Protein AF-A0AA46E0J0-F1 (afdb_monomer_lite)

Sequence (185 aa):
MNYKKIEDNLWEIFLLSIIFRFLIILPINFIMIILPNLIKLPEITMTEKEIWITLLFISPIFEELLFRKFLFGLIAKYNFWWAIFISTFIYSLFGVDFISLSLLNVFFIFIYYTTKNIWYAIYSHFVFNAFARIIIFYKIDIFIEKYLEIKSIKIILIILILSLIYPFYKIAIKFYLRNRKDNYE

InterPro domains:
  IPR003675 CAAX prenyl protease 2/Lysostaphin resistance protein A-like domain [PF02517] (52-131)

pLDDT: mean 73.02, std 15.47, range [36.28, 96.0]

Secondary structure (DSSP, 8-state):
--THHHHHHHHHHHHHHHHHHHHHHHHHHHHHHHGGGTS--------HHHHHHIIIIIHHHHHHIIIIIIIIHHHHTT-HHHHHHHHHHHHHTTSS-HHHHHHHHHHHHHHHHHH--HHHHHHHHHHHHHHHHHHHHTTHHHHHHHHH--TTHHHHHHHHHHHHHHHHHHHHHHHHHHHHHTT--

Foldseek 3Di:
DDVVVVVVCVVVVVLVVVVVVVVVVVVVVVCVVVVCVVDVDPDPDDDPVRVLCCQQAVCLLNLLCCLAVPQLVVCVVPPNVVSLVVSLQVQLVPDDHSVLSSVLSSLLNVLCVLLVDSVLSSVLSSQVSVQVVVCVVVVVVVVCCVPVVPPCVVVVSSVVSSVVSVVVSVVSNVVSVVVVVVVVD

Structure (mmCIF, N/CA/C/O backbone):
data_AF-A0AA46E0J0-F1
#
_entry.id   AF-A0AA46E0J0-F1
#
loop_
_atom_site.group_PDB
_atom_site.id
_atom_site.type_symbol
_atom_site.label_atom_id
_atom_site.label_alt_id
_atom_site.label_comp_id
_atom_site.label_asym_id
_atom_site.label_entity_id
_atom_site.label_seq_id
_atom_site.pdbx_PDB_ins_code
_atom_site.Cartn_x
_atom_site.Cartn_y
_atom_site.Cartn_z
_atom_site.occupancy
_atom_site.B_iso_or_equiv
_atom_site.auth_seq_id
_atom_site.auth_comp_id
_atom_site.auth_asym_id
_atom_site.auth_atom_id
_atom_site.pdbx_PDB_model_num
ATOM 1 N N . MET A 1 1 ? -38.309 -12.127 9.337 1.00 44.88 1 MET A N 1
ATOM 2 C CA . MET A 1 1 ? -36.851 -12.285 9.132 1.00 44.88 1 MET A CA 1
ATOM 3 C C . MET A 1 1 ? -36.367 -11.011 8.450 1.00 44.88 1 MET A C 1
ATOM 5 O O . MET A 1 1 ? -36.929 -10.638 7.433 1.00 44.88 1 MET A O 1
ATOM 9 N N . ASN A 1 2 ? -35.505 -10.237 9.111 1.00 36.28 2 ASN A N 1
ATOM 10 C CA . ASN A 1 2 ? -35.300 -8.814 8.816 1.00 36.28 2 ASN A CA 1
ATOM 11 C C . ASN A 1 2 ? -34.259 -8.641 7.692 1.00 36.28 2 ASN A C 1
ATOM 13 O O . ASN A 1 2 ? -33.070 -8.837 7.936 1.00 36.28 2 ASN A O 1
ATOM 17 N N . TYR A 1 3 ? -34.700 -8.300 6.476 1.00 38.62 3 TYR A N 1
ATOM 18 C CA . TYR A 1 3 ? -33.852 -8.178 5.275 1.00 38.62 3 TYR A CA 1
ATOM 19 C C . TYR A 1 3 ? -32.665 -7.215 5.454 1.00 38.62 3 TYR A C 1
ATOM 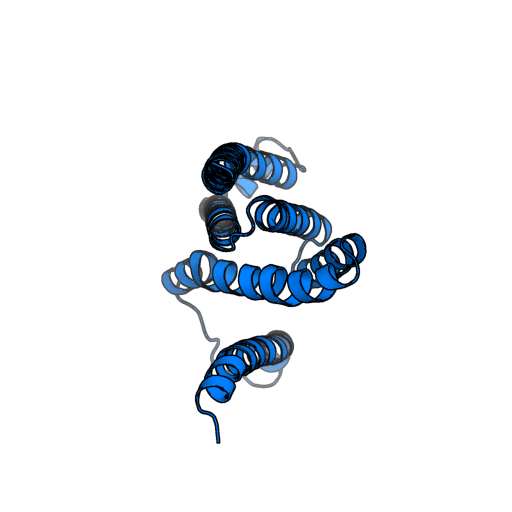21 O O . TYR A 1 3 ? -31.596 -7.443 4.897 1.00 38.62 3 TYR A O 1
ATOM 29 N N . LYS A 1 4 ? -32.801 -6.222 6.339 1.00 37.25 4 LYS A N 1
ATOM 30 C CA . LYS A 1 4 ? -31.748 -5.254 6.679 1.00 37.25 4 LYS A CA 1
ATOM 31 C C . LYS A 1 4 ? -30.486 -5.890 7.286 1.00 37.25 4 LYS A C 1
ATOM 33 O O . LYS A 1 4 ? -29.396 -5.381 7.096 1.00 37.25 4 LYS A O 1
ATOM 38 N N . LYS A 1 5 ? -30.619 -7.032 7.973 1.00 39.81 5 LYS A N 1
ATOM 39 C CA . LYS A 1 5 ? -29.491 -7.744 8.605 1.00 39.81 5 LYS A CA 1
ATOM 40 C C . LYS A 1 5 ? -28.712 -8.632 7.619 1.00 39.81 5 LYS A C 1
ATOM 42 O O . LYS A 1 5 ? -27.634 -9.109 7.948 1.00 39.81 5 LYS A O 1
ATOM 47 N N . ILE A 1 6 ? -29.275 -8.891 6.435 1.00 41.19 6 ILE A N 1
ATOM 48 C CA . ILE A 1 6 ? -28.642 -9.700 5.381 1.00 41.19 6 ILE A CA 1
ATOM 49 C C . ILE A 1 6 ? -27.706 -8.824 4.534 1.00 41.19 6 ILE A C 1
ATOM 51 O O . ILE A 1 6 ? -26.620 -9.278 4.184 1.00 41.19 6 ILE A O 1
ATOM 55 N N . GLU A 1 7 ? -28.069 -7.562 4.274 1.00 48.38 7 GLU A N 1
ATOM 56 C CA . GLU A 1 7 ? -27.207 -6.594 3.572 1.00 48.38 7 GLU A CA 1
ATOM 57 C C . GLU A 1 7 ? -25.923 -6.259 4.341 1.00 48.38 7 GLU A C 1
ATOM 59 O O . GLU A 1 7 ? -24.855 -6.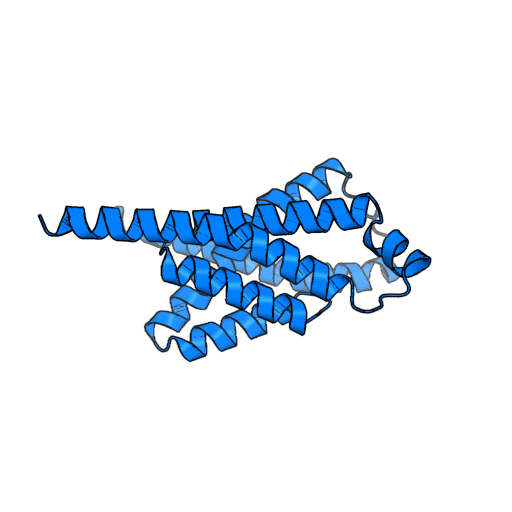185 3.731 1.00 48.38 7 GLU A O 1
ATOM 64 N N . ASP A 1 8 ? -25.994 -6.158 5.671 1.00 50.75 8 ASP A N 1
ATOM 65 C CA . ASP A 1 8 ? -24.813 -5.910 6.509 1.00 50.75 8 ASP A CA 1
ATOM 66 C C . ASP A 1 8 ? -23.796 -7.067 6.431 1.00 50.75 8 ASP A C 1
ATOM 68 O O . ASP A 1 8 ? -22.587 -6.841 6.406 1.00 50.75 8 ASP A O 1
ATOM 72 N N . ASN A 1 9 ? -24.274 -8.308 6.278 1.00 49.72 9 ASN A N 1
ATOM 73 C CA . ASN A 1 9 ? -23.417 -9.491 6.155 1.00 49.72 9 ASN A CA 1
ATOM 74 C C . ASN A 1 9 ? -22.883 -9.706 4.729 1.00 49.72 9 ASN A C 1
ATOM 76 O O . ASN A 1 9 ? -21.879 -10.393 4.550 1.00 49.72 9 ASN A O 1
ATOM 80 N N . LEU A 1 10 ? -23.523 -9.144 3.698 1.00 49.59 10 LEU A N 1
ATOM 81 C CA . LEU A 1 10 ? -23.102 -9.331 2.303 1.00 49.59 10 LEU A CA 1
ATOM 82 C C . LEU A 1 10 ? -21.741 -8.685 2.023 1.00 49.59 10 LEU A C 1
ATOM 84 O O . LEU A 1 10 ? -20.930 -9.260 1.299 1.00 49.59 10 LEU A O 1
ATOM 88 N N . TRP A 1 11 ? -21.451 -7.541 2.645 1.00 49.59 11 TRP A N 1
ATOM 89 C CA . TRP A 1 11 ? -20.136 -6.901 2.554 1.00 49.59 11 TRP A CA 1
ATOM 90 C C . TRP A 1 11 ? -19.046 -7.688 3.279 1.00 49.59 11 TRP A C 1
ATOM 92 O O . TRP A 1 11 ? -17.922 -7.767 2.785 1.00 49.59 11 TRP A O 1
ATOM 102 N N . GLU A 1 12 ? -19.372 -8.312 4.411 1.00 51.62 12 GLU A N 1
ATOM 103 C CA . GLU A 1 12 ? -18.444 -9.183 5.137 1.00 51.62 12 GLU A CA 1
ATOM 104 C C . GLU A 1 12 ? -18.163 -10.469 4.359 1.00 51.62 12 GLU A C 1
ATOM 106 O O . GLU A 1 12 ? -17.008 -10.860 4.227 1.00 51.62 12 GLU A O 1
ATOM 111 N N . ILE A 1 13 ? -19.190 -11.078 3.760 1.00 53.38 13 ILE A N 1
ATOM 112 C CA . ILE A 1 13 ? -19.062 -12.253 2.888 1.00 53.38 13 ILE A CA 1
ATOM 113 C C . ILE A 1 13 ? -18.265 -11.907 1.624 1.00 53.38 13 ILE A C 1
ATOM 115 O O . ILE A 1 13 ? -17.404 -12.681 1.211 1.00 53.38 13 ILE A O 1
ATOM 119 N N . PHE A 1 14 ? -18.488 -10.731 1.033 1.00 57.41 14 PHE A N 1
ATOM 120 C CA . PHE A 1 14 ? -17.711 -10.244 -0.104 1.00 57.41 14 PHE A CA 1
ATOM 121 C C . PHE A 1 14 ? -16.238 -10.043 0.274 1.00 57.41 14 PHE A C 1
ATOM 123 O O . PHE A 1 14 ? -15.360 -10.588 -0.390 1.00 57.41 14 PHE A O 1
ATOM 130 N N . LEU A 1 15 ? -15.945 -9.357 1.382 1.00 47.69 15 LEU A N 1
ATOM 131 C CA . LEU A 1 15 ? -14.574 -9.173 1.871 1.00 47.69 15 LEU A CA 1
ATOM 132 C C . LEU A 1 15 ? -13.901 -10.507 2.217 1.00 47.69 15 LEU A C 1
ATOM 134 O O . LEU A 1 15 ? -12.765 -10.735 1.805 1.00 47.69 15 LEU A O 1
ATOM 138 N N . LEU A 1 16 ? -14.613 -11.415 2.889 1.00 50.44 16 LEU A N 1
ATOM 139 C CA . LEU A 1 16 ? -14.147 -12.771 3.179 1.00 50.44 16 LEU A CA 1
ATOM 140 C C . LEU A 1 16 ? -13.861 -13.547 1.896 1.00 50.44 16 LEU A C 1
ATOM 142 O O . LEU A 1 16 ? -12.835 -14.209 1.825 1.00 50.44 16 LEU A O 1
ATOM 146 N N . SER A 1 17 ? -14.693 -13.424 0.860 1.00 48.78 17 SER A N 1
ATOM 147 C CA . SER A 1 17 ? -14.468 -14.098 -0.423 1.00 48.78 17 SER A CA 1
ATOM 148 C C . SER A 1 17 ? -13.216 -13.592 -1.145 1.00 48.78 17 SER A C 1
ATOM 150 O O . SER A 1 17 ? -12.515 -14.379 -1.779 1.00 48.78 17 SER A O 1
ATOM 152 N N . ILE A 1 18 ? -12.868 -12.307 -1.003 1.00 54.47 18 ILE A N 1
ATOM 153 C CA . ILE A 1 18 ? -11.662 -11.742 -1.620 1.00 54.47 18 ILE A CA 1
ATOM 154 C C . ILE A 1 18 ? -10.412 -12.060 -0.784 1.00 54.47 18 ILE A C 1
ATOM 156 O O . ILE A 1 18 ? -9.369 -12.386 -1.347 1.00 54.47 18 ILE A O 1
ATOM 160 N N . ILE A 1 19 ? -10.515 -12.056 0.549 1.00 52.97 19 ILE A N 1
ATOM 161 C CA . ILE A 1 19 ? -9.455 -12.547 1.445 1.00 52.97 19 ILE A CA 1
ATOM 162 C C . ILE A 1 19 ? -9.180 -14.029 1.171 1.00 52.97 19 ILE A C 1
ATOM 164 O O . ILE A 1 19 ? -8.025 -14.428 1.048 1.00 52.97 19 ILE A O 1
ATOM 168 N N . PHE A 1 20 ? -10.232 -14.830 1.000 1.00 48.47 20 PHE A N 1
ATOM 169 C CA . PHE A 1 20 ? -10.145 -16.232 0.602 1.00 48.47 20 PHE A CA 1
ATOM 170 C C . PHE A 1 20 ? -9.490 -16.370 -0.777 1.00 48.47 20 PHE A C 1
ATOM 172 O O . PHE A 1 20 ? -8.627 -17.220 -0.965 1.00 48.47 20 PHE A O 1
ATOM 179 N N . ARG A 1 21 ? -9.796 -15.464 -1.717 1.00 46.84 21 ARG A N 1
ATOM 180 C CA . ARG A 1 21 ? -9.122 -15.389 -3.020 1.00 46.84 21 ARG A CA 1
ATOM 181 C C . ARG A 1 21 ? -7.626 -15.092 -2.882 1.00 46.84 21 ARG A C 1
ATOM 183 O O . ARG A 1 21 ? -6.850 -15.699 -3.600 1.00 46.84 21 ARG A O 1
ATOM 190 N N . PHE A 1 22 ? -7.201 -14.243 -1.946 1.00 54.41 22 PHE A N 1
ATOM 191 C CA . PHE A 1 22 ? -5.780 -13.966 -1.679 1.00 54.41 22 PHE A CA 1
ATOM 192 C C . PHE A 1 22 ? -5.058 -15.103 -0.947 1.00 54.41 22 PHE A C 1
ATOM 194 O O . PHE A 1 22 ? -3.937 -15.452 -1.313 1.00 54.41 22 PHE A O 1
ATOM 201 N N . LEU A 1 23 ? -5.722 -15.737 0.02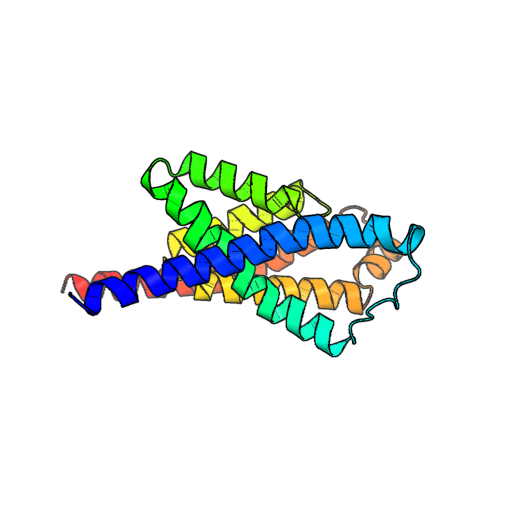3 1.00 51.91 23 LEU A N 1
ATOM 202 C CA . LEU A 1 23 ? -5.252 -16.960 0.682 1.00 51.91 23 LEU A CA 1
ATOM 203 C C . LEU A 1 23 ? -5.153 -18.146 -0.278 1.00 51.91 23 LEU A C 1
ATOM 205 O O . LEU A 1 23 ? -4.427 -19.083 0.019 1.00 51.91 23 LEU A O 1
ATOM 209 N N . ILE A 1 24 ? -5.861 -18.100 -1.409 1.00 48.94 24 ILE A N 1
ATOM 210 C CA . ILE A 1 24 ? -5.758 -19.059 -2.510 1.00 48.94 24 ILE A CA 1
ATOM 211 C C . ILE A 1 24 ? -4.705 -18.614 -3.538 1.00 48.94 24 ILE A C 1
ATOM 213 O O . ILE A 1 24 ? -3.933 -19.443 -4.001 1.00 48.94 24 ILE A O 1
ATOM 217 N N . ILE A 1 25 ? -4.601 -17.321 -3.861 1.00 52.66 25 ILE A N 1
ATOM 218 C CA . ILE A 1 25 ? -3.605 -16.780 -4.805 1.00 52.66 25 ILE A CA 1
ATOM 219 C C . ILE A 1 25 ? -2.176 -16.931 -4.274 1.00 52.66 25 ILE A C 1
ATOM 221 O O . ILE A 1 25 ? -1.274 -17.183 -5.056 1.00 52.66 25 ILE A O 1
ATOM 225 N N . LEU A 1 26 ? -1.945 -16.828 -2.965 1.00 53.59 26 LEU A N 1
ATOM 226 C CA . LEU A 1 26 ? -0.623 -17.040 -2.364 1.00 53.59 26 LEU A CA 1
ATOM 227 C C . LEU A 1 26 ? -0.079 -18.462 -2.565 1.00 53.59 26 LEU A C 1
ATOM 229 O O . LEU A 1 26 ? 1.009 -18.598 -3.130 1.00 53.59 26 LEU A O 1
ATOM 233 N N . PRO A 1 27 ? -0.809 -19.527 -2.182 1.00 55.47 27 PRO A N 1
ATOM 234 C CA . PRO A 1 27 ? -0.419 -20.880 -2.513 1.00 55.47 27 PRO A CA 1
ATOM 235 C C . PRO A 1 27 ? -0.490 -21.118 -4.016 1.00 55.47 27 PRO A C 1
ATOM 237 O O . PRO A 1 27 ? 0.361 -21.839 -4.494 1.00 55.47 27 PRO A O 1
ATOM 240 N N . ILE A 1 28 ? -1.387 -20.494 -4.790 1.00 52.03 28 ILE A N 1
ATOM 241 C CA . ILE A 1 28 ? -1.376 -20.620 -6.259 1.00 52.03 28 ILE A CA 1
ATOM 242 C C . ILE A 1 28 ? -0.125 -20.004 -6.877 1.00 52.03 28 ILE A C 1
ATOM 244 O O . ILE A 1 28 ? 0.423 -20.627 -7.763 1.00 52.03 28 ILE A O 1
ATOM 248 N N . ASN A 1 29 ? 0.372 -18.854 -6.428 1.00 50.00 29 ASN A N 1
ATOM 249 C CA . ASN A 1 29 ? 1.607 -18.258 -6.941 1.00 50.00 29 ASN A CA 1
ATOM 250 C C . ASN A 1 29 ? 2.824 -19.084 -6.506 1.00 50.00 29 ASN A C 1
ATOM 252 O O . ASN A 1 29 ? 3.726 -19.314 -7.302 1.00 50.00 29 ASN A O 1
ATOM 256 N N . PHE A 1 30 ? 2.821 -19.606 -5.275 1.00 56.28 30 PHE A N 1
ATOM 257 C CA . PHE A 1 30 ? 3.845 -20.537 -4.794 1.00 56.28 30 PHE A CA 1
ATOM 258 C C . PHE A 1 30 ? 3.821 -21.869 -5.571 1.00 56.28 30 PHE A C 1
ATOM 260 O O . PHE A 1 30 ? 4.857 -22.375 -5.993 1.00 56.28 30 PHE A O 1
ATOM 267 N N . ILE A 1 31 ? 2.626 -22.397 -5.848 1.00 53.28 31 ILE A N 1
ATOM 268 C CA . ILE A 1 31 ? 2.377 -23.562 -6.701 1.00 53.28 31 ILE A CA 1
ATOM 269 C C . ILE A 1 31 ? 2.753 -23.230 -8.144 1.00 53.28 31 ILE A C 1
ATOM 271 O O . ILE A 1 31 ? 3.410 -24.036 -8.763 1.00 53.28 31 ILE A O 1
ATOM 275 N N . MET A 1 32 ? 2.445 -22.061 -8.694 1.00 52.56 32 MET A N 1
ATOM 276 C CA . MET A 1 32 ? 2.812 -21.650 -10.056 1.00 52.56 32 MET A CA 1
ATOM 277 C C . MET A 1 32 ? 4.316 -21.427 -10.220 1.00 52.56 32 MET A C 1
ATOM 279 O O . MET A 1 32 ? 4.787 -21.420 -11.345 1.00 52.56 32 MET A O 1
ATOM 283 N N . ILE A 1 33 ? 5.085 -21.288 -9.139 1.00 59.00 33 ILE A N 1
ATOM 284 C CA . ILE A 1 33 ? 6.554 -21.314 -9.179 1.00 59.00 33 ILE A CA 1
ATOM 285 C C . ILE A 1 33 ? 7.081 -22.764 -9.183 1.00 59.00 33 ILE A C 1
ATOM 287 O O . ILE A 1 33 ? 8.090 -23.055 -9.821 1.00 59.00 33 ILE A O 1
ATOM 291 N N . ILE A 1 34 ? 6.399 -23.694 -8.502 1.00 57.28 34 ILE A N 1
ATOM 292 C CA . ILE A 1 34 ? 6.829 -25.098 -8.334 1.00 57.28 34 ILE A CA 1
ATOM 293 C C . ILE A 1 34 ? 6.285 -26.031 -9.440 1.00 57.28 34 ILE A C 1
ATOM 295 O O . ILE A 1 34 ? 6.975 -26.936 -9.902 1.00 57.28 34 ILE A O 1
ATOM 299 N N . LEU A 1 35 ? 5.045 -25.818 -9.872 1.00 56.72 35 LEU A N 1
ATOM 300 C CA . LEU A 1 35 ? 4.225 -26.686 -10.720 1.00 56.72 35 LEU A CA 1
ATOM 301 C C . LEU A 1 35 ? 4.585 -26.650 -12.214 1.00 56.72 35 LEU A C 1
ATOM 303 O O . LEU A 1 35 ? 4.487 -27.714 -12.820 1.00 56.72 35 LEU A O 1
ATOM 307 N N . PRO A 1 36 ? 5.055 -25.543 -12.830 1.00 55.88 36 PRO A N 1
ATOM 308 C CA . PRO A 1 36 ? 5.514 -25.569 -14.225 1.00 55.88 36 PRO A CA 1
ATOM 309 C C . PRO A 1 36 ? 6.687 -26.530 -14.448 1.00 55.88 36 PRO A C 1
ATOM 311 O O . PRO A 1 36 ? 6.848 -27.071 -15.539 1.00 55.88 36 PRO A O 1
ATOM 314 N N . ASN A 1 37 ? 7.472 -26.796 -13.395 1.00 55.38 37 ASN A N 1
ATOM 315 C CA . ASN A 1 37 ? 8.551 -27.784 -13.417 1.00 55.38 37 ASN A CA 1
ATOM 316 C C . ASN A 1 37 ? 8.044 -29.239 -13.296 1.00 55.38 37 ASN A C 1
ATOM 318 O O . ASN A 1 37 ? 8.813 -30.167 -13.531 1.00 55.38 37 ASN A O 1
ATOM 322 N N . LEU A 1 38 ? 6.767 -29.451 -12.946 1.00 56.03 38 LEU A N 1
ATOM 323 C CA . LEU A 1 38 ? 6.129 -30.766 -12.760 1.00 56.03 38 LEU A CA 1
ATOM 324 C C . LEU A 1 38 ? 5.096 -31.092 -13.853 1.00 56.03 38 LEU A C 1
ATOM 326 O O . LEU A 1 38 ? 4.934 -32.251 -14.227 1.00 56.03 38 LEU A O 1
ATOM 330 N N . ILE A 1 39 ? 4.399 -30.082 -14.375 1.00 62.16 39 ILE A N 1
ATOM 331 C CA . ILE A 1 39 ? 3.388 -30.184 -15.430 1.00 62.16 39 ILE A CA 1
ATOM 332 C C . ILE A 1 39 ? 3.652 -29.022 -16.387 1.00 62.16 39 ILE A C 1
ATOM 334 O O . ILE A 1 39 ? 3.587 -27.866 -15.974 1.00 62.16 39 ILE A O 1
ATOM 338 N N . LYS A 1 40 ? 3.932 -29.304 -17.666 1.00 60.88 40 LYS A N 1
ATOM 339 C CA . LYS A 1 40 ? 4.044 -28.275 -18.716 1.00 60.88 40 LYS A CA 1
ATOM 340 C C . LYS A 1 40 ? 2.669 -27.649 -18.977 1.00 60.88 40 LYS A C 1
ATOM 342 O O . LYS A 1 40 ? 1.995 -27.993 -19.943 1.00 60.88 40 LYS A O 1
ATOM 347 N N . LEU A 1 41 ? 2.223 -26.781 -18.078 1.00 57.47 41 LEU A N 1
ATOM 348 C CA . LEU A 1 41 ? 1.067 -25.925 -18.294 1.00 57.47 41 LEU A CA 1
ATOM 349 C C . LEU A 1 41 ? 1.463 -24.805 -19.267 1.00 57.47 41 LEU A C 1
ATOM 351 O O . LEU A 1 41 ? 2.616 -24.367 -19.241 1.00 57.47 41 LEU A O 1
ATOM 355 N N . PRO A 1 42 ? 0.546 -24.337 -20.132 1.00 58.09 42 PRO A N 1
ATOM 356 C CA . PRO A 1 42 ? 0.798 -23.141 -20.918 1.00 58.09 42 PRO A CA 1
ATOM 357 C C . PRO A 1 42 ? 1.055 -21.974 -19.964 1.00 58.09 42 PRO A C 1
ATOM 359 O O . PRO A 1 42 ? 0.262 -21.708 -19.059 1.00 58.09 42 PRO A O 1
ATOM 362 N N . GLU A 1 43 ? 2.187 -21.305 -20.153 1.00 60.66 43 GLU A N 1
ATOM 363 C CA . GLU A 1 43 ? 2.545 -20.119 -19.389 1.00 60.66 43 GLU A CA 1
ATOM 364 C C . GLU A 1 43 ? 1.500 -19.037 -19.691 1.00 60.66 43 GLU A C 1
ATOM 366 O O . GLU A 1 43 ? 1.361 -18.588 -20.831 1.00 60.66 43 GLU A O 1
ATOM 371 N N . ILE A 1 44 ? 0.692 -18.670 -18.693 1.00 60.97 44 ILE A N 1
ATOM 372 C CA . ILE A 1 44 ? -0.284 -17.589 -18.837 1.00 60.97 44 ILE A CA 1
ATOM 373 C C . ILE A 1 44 ? 0.516 -16.289 -18.870 1.00 60.97 44 ILE A C 1
ATOM 375 O O . ILE A 1 44 ? 0.899 -15.751 -17.832 1.00 60.97 44 ILE A O 1
ATOM 379 N N . THR A 1 45 ? 0.803 -15.799 -20.071 1.00 64.62 45 THR A N 1
ATOM 380 C CA . THR A 1 45 ? 1.484 -14.522 -20.261 1.00 64.62 45 THR A CA 1
ATOM 381 C C . THR A 1 45 ? 0.452 -13.401 -20.240 1.00 64.62 45 THR A C 1
ATOM 383 O O . THR A 1 45 ? -0.438 -13.328 -21.084 1.00 64.62 45 THR A O 1
ATOM 386 N N . MET A 1 46 ? 0.544 -12.521 -19.240 1.00 71.06 46 MET A N 1
ATOM 387 C CA . MET A 1 46 ? -0.234 -11.282 -19.242 1.00 71.06 46 MET A CA 1
ATOM 388 C C . MET A 1 46 ? 0.333 -10.339 -20.301 1.00 71.06 46 MET A C 1
ATOM 390 O O . MET A 1 46 ? 1.546 -10.142 -20.396 1.00 71.06 46 MET A O 1
ATOM 394 N N . THR A 1 47 ? -0.549 -9.710 -21.067 1.00 83.81 47 THR A N 1
ATOM 395 C CA . THR A 1 47 ? -0.172 -8.618 -21.965 1.00 83.81 47 THR A CA 1
ATOM 396 C C . THR A 1 47 ? 0.336 -7.420 -21.161 1.00 83.81 47 THR A C 1
ATOM 398 O O . THR A 1 47 ? -0.052 -7.205 -20.009 1.00 83.81 47 THR A O 1
ATOM 401 N N . GLU A 1 48 ? 1.162 -6.566 -21.776 1.00 79.94 48 GLU A N 1
ATOM 402 C CA . GLU A 1 48 ? 1.648 -5.350 -21.109 1.00 79.94 48 GLU A CA 1
ATOM 403 C C . GLU A 1 48 ? 0.495 -4.487 -20.583 1.00 79.94 48 GLU A C 1
ATOM 405 O O . GLU A 1 48 ? 0.539 -4.005 -19.451 1.00 79.94 48 GLU A O 1
ATOM 410 N N . LYS A 1 49 ? -0.574 -4.341 -21.374 1.00 82.19 49 LYS A N 1
ATOM 411 C CA . LYS A 1 49 ? -1.773 -3.585 -20.994 1.00 82.19 49 LYS A CA 1
ATOM 412 C C . LYS A 1 49 ? -2.432 -4.146 -19.731 1.00 82.19 49 LYS A C 1
ATOM 414 O O . LYS A 1 49 ? -2.825 -3.373 -18.860 1.00 82.19 49 LYS A O 1
ATOM 419 N N . GLU A 1 50 ? -2.543 -5.466 -19.614 1.00 78.31 50 GLU A N 1
ATOM 420 C CA . GLU A 1 50 ? -3.119 -6.118 -18.432 1.00 78.31 50 GLU A CA 1
ATOM 421 C C . GLU A 1 50 ? -2.243 -5.924 -17.193 1.00 78.31 50 GLU A C 1
ATOM 423 O O . GLU A 1 50 ? -2.773 -5.685 -16.105 1.00 78.31 50 GLU A O 1
ATOM 428 N N . ILE A 1 51 ? -0.915 -5.946 -17.354 1.00 78.94 51 ILE A N 1
ATOM 429 C CA . ILE A 1 51 ? 0.034 -5.646 -16.273 1.00 78.94 51 ILE A CA 1
ATOM 430 C C . ILE A 1 51 ? -0.170 -4.212 -15.778 1.00 78.94 51 ILE A C 1
ATOM 432 O O . ILE A 1 51 ? -0.295 -3.994 -14.574 1.00 78.94 51 ILE A O 1
ATOM 436 N N . TRP A 1 52 ? -0.255 -3.237 -16.688 1.00 83.75 52 TRP A N 1
ATOM 437 C CA . TRP A 1 52 ? -0.485 -1.834 -16.331 1.00 83.75 52 TRP A CA 1
ATOM 438 C C . TRP A 1 52 ? -1.814 -1.634 -15.597 1.00 83.75 52 TRP A C 1
ATOM 440 O O . TRP A 1 52 ? -1.844 -0.984 -14.555 1.00 83.75 52 TRP A O 1
ATOM 450 N N . ILE A 1 53 ? -2.908 -2.218 -16.094 1.00 78.62 53 ILE A N 1
ATOM 451 C CA . ILE A 1 53 ? -4.225 -2.098 -15.448 1.00 78.62 53 ILE A CA 1
ATOM 452 C C . ILE A 1 53 ? -4.203 -2.724 -14.050 1.00 78.62 53 ILE A C 1
ATOM 454 O O . ILE A 1 53 ? -4.685 -2.122 -13.087 1.00 78.62 53 ILE A O 1
ATOM 458 N N . THR A 1 54 ? -3.623 -3.916 -13.927 1.00 80.50 54 THR A N 1
ATOM 459 C CA . THR A 1 54 ? -3.603 -4.653 -12.663 1.00 80.50 54 THR A CA 1
ATOM 460 C C . THR A 1 54 ? -2.752 -3.936 -11.624 1.00 80.50 54 THR A C 1
ATOM 462 O O . THR A 1 54 ? -3.230 -3.671 -10.525 1.00 80.50 54 THR A O 1
ATOM 465 N N . LEU A 1 55 ? -1.524 -3.558 -11.981 1.00 82.50 55 LEU A N 1
ATOM 466 C CA . LEU A 1 55 ? -0.563 -2.942 -11.066 1.00 82.50 55 LEU A CA 1
ATOM 467 C C . LEU A 1 55 ? -0.971 -1.530 -10.630 1.00 82.50 55 LEU A C 1
ATOM 469 O O . LEU A 1 55 ? -0.694 -1.136 -9.497 1.00 82.50 55 LEU A O 1
ATOM 473 N N . LEU A 1 56 ? -1.615 -0.762 -11.513 1.00 86.12 56 LEU A N 1
ATOM 474 C CA . LEU A 1 56 ? -2.006 0.608 -11.194 1.00 86.12 56 LEU A CA 1
ATOM 475 C C . LEU A 1 56 ? -3.352 0.689 -10.487 1.00 86.12 56 LEU A C 1
ATOM 477 O O . LEU A 1 56 ? -3.490 1.471 -9.557 1.00 86.12 56 LEU A O 1
ATOM 481 N N . PHE A 1 57 ? -4.344 -0.096 -10.896 1.00 83.50 57 PHE A N 1
ATOM 482 C CA . PHE A 1 57 ? -5.703 0.071 -10.381 1.00 83.50 57 PHE A CA 1
ATOM 483 C C . PHE A 1 57 ? -6.113 -1.070 -9.463 1.00 83.50 57 PHE A C 1
ATOM 485 O O . PHE A 1 57 ? -6.490 -0.832 -8.318 1.00 83.50 57 PHE A O 1
ATOM 492 N N . ILE A 1 58 ? -6.028 -2.310 -9.946 1.00 82.50 58 ILE A N 1
ATOM 493 C CA . ILE A 1 58 ? -6.582 -3.461 -9.223 1.00 82.50 58 ILE A CA 1
ATOM 494 C C . ILE A 1 58 ? -5.803 -3.713 -7.927 1.00 82.50 58 ILE A C 1
ATOM 496 O O . ILE A 1 58 ? -6.426 -3.820 -6.871 1.00 82.50 58 ILE A O 1
ATOM 500 N N . SER A 1 59 ? -4.467 -3.751 -7.995 1.00 83.50 59 SER A N 1
ATOM 501 C CA . SER A 1 59 ? -3.597 -3.981 -6.832 1.00 83.50 59 SER A CA 1
ATOM 502 C C . SER A 1 59 ? -3.789 -2.898 -5.774 1.00 83.50 59 SER A C 1
ATOM 504 O O . SER A 1 59 ? -4.183 -3.247 -4.666 1.00 83.50 59 SER A O 1
ATOM 506 N N . PRO A 1 60 ? -3.646 -1.591 -6.081 1.00 86.75 60 PRO A N 1
ATOM 507 C CA . PRO A 1 60 ? -3.759 -0.553 -5.055 1.00 86.75 60 PRO A CA 1
ATOM 508 C C . PRO A 1 60 ? -5.138 -0.487 -4.403 1.00 86.75 60 PRO A C 1
ATOM 510 O O . PRO A 1 60 ? -5.240 -0.314 -3.192 1.00 86.75 60 PRO A O 1
ATOM 513 N N . ILE A 1 61 ? -6.217 -0.666 -5.176 1.00 87.56 61 ILE A N 1
ATOM 514 C CA . ILE A 1 61 ? -7.572 -0.715 -4.610 1.00 87.56 61 ILE A CA 1
ATOM 515 C C . ILE A 1 61 ? -7.687 -1.894 -3.646 1.00 87.56 61 ILE A C 1
ATOM 517 O O . ILE A 1 61 ? -8.157 -1.732 -2.518 1.00 87.56 61 ILE A O 1
ATOM 521 N N . PHE A 1 62 ? -7.267 -3.078 -4.089 1.00 87.88 62 PHE A N 1
ATOM 522 C CA . PHE A 1 62 ? -7.376 -4.282 -3.288 1.00 87.88 62 PHE A CA 1
ATOM 523 C C . PHE A 1 62 ? -6.517 -4.210 -2.019 1.00 87.88 62 PHE A C 1
ATOM 525 O O . PHE A 1 62 ? -7.021 -4.437 -0.918 1.00 87.88 62 PHE A O 1
ATOM 532 N N . GLU A 1 63 ? -5.239 -3.877 -2.167 1.00 88.69 63 GLU A N 1
ATOM 533 C CA . GLU A 1 63 ? -4.277 -3.827 -1.074 1.00 88.69 63 GLU A CA 1
ATOM 534 C C . GLU A 1 63 ? -4.709 -2.804 -0.025 1.00 88.69 63 GLU A C 1
ATOM 536 O O . GLU A 1 63 ? -4.767 -3.129 1.159 1.00 88.69 63 GLU A O 1
ATOM 541 N N . GLU A 1 64 ? -5.133 -1.602 -0.417 1.00 92.56 64 GLU A N 1
ATOM 542 C CA . GLU A 1 64 ? -5.582 -0.625 0.574 1.00 92.56 64 GLU A CA 1
ATOM 543 C C . GLU A 1 64 ? -6.869 -1.076 1.289 1.00 92.56 64 GLU A C 1
ATOM 545 O O . GLU A 1 64 ? -6.993 -0.899 2.505 1.00 92.56 64 GLU A O 1
ATOM 550 N N . LEU A 1 65 ? -7.815 -1.728 0.602 1.00 90.12 65 LEU A N 1
ATOM 551 C CA . LEU A 1 65 ? -9.002 -2.289 1.261 1.00 90.12 65 LEU A CA 1
ATOM 552 C C . LEU A 1 65 ? -8.636 -3.395 2.264 1.00 90.12 65 LEU A C 1
ATOM 554 O O . LEU A 1 65 ? -9.125 -3.379 3.399 1.00 90.12 65 LEU A O 1
ATOM 558 N N . LEU A 1 66 ? -7.753 -4.317 1.879 1.00 88.56 66 LEU A N 1
ATOM 559 C CA . LEU A 1 66 ? -7.304 -5.409 2.737 1.00 88.56 66 LEU A CA 1
ATOM 560 C C . LEU A 1 66 ? -6.503 -4.890 3.937 1.00 88.56 66 LEU A C 1
ATOM 562 O O . LEU A 1 66 ? -6.792 -5.229 5.085 1.00 88.56 66 LEU A O 1
ATOM 566 N N . PHE A 1 67 ? -5.495 -4.058 3.696 1.00 92.00 67 PHE A N 1
ATOM 567 C CA . PHE A 1 67 ? -4.542 -3.670 4.726 1.00 92.00 67 PHE A CA 1
ATOM 568 C C . PHE A 1 67 ? -5.035 -2.511 5.592 1.00 92.00 67 PHE A C 1
ATOM 570 O O . PHE A 1 67 ? -4.712 -2.489 6.781 1.00 92.00 67 PHE A O 1
ATOM 577 N N . ARG A 1 68 ? -5.841 -1.575 5.062 1.00 93.81 68 ARG A N 1
ATOM 578 C CA . ARG A 1 68 ? -6.364 -0.430 5.834 1.00 93.81 68 ARG A CA 1
ATOM 579 C C . ARG A 1 68 ? -7.730 -0.693 6.429 1.00 93.81 68 ARG A C 1
ATOM 581 O O . ARG A 1 68 ? -7.893 -0.580 7.644 1.00 93.81 68 ARG A O 1
ATOM 588 N N . LYS A 1 69 ? -8.722 -1.013 5.592 1.00 88.62 69 LYS A N 1
ATOM 589 C CA . LYS A 1 69 ? -10.100 -1.180 6.072 1.00 88.62 69 LYS A CA 1
ATOM 590 C C . LYS A 1 69 ? -10.254 -2.450 6.894 1.00 88.62 69 LYS A C 1
ATOM 592 O O . LYS A 1 69 ? -10.854 -2.384 7.963 1.00 88.62 69 LYS A O 1
ATOM 597 N N . PHE A 1 70 ? -9.709 -3.566 6.415 1.00 89.25 70 PHE A N 1
ATOM 598 C CA . PHE A 1 70 ? -9.848 -4.843 7.103 1.00 89.25 70 PHE A CA 1
ATOM 599 C C . PHE A 1 70 ? -8.790 -5.026 8.197 1.00 89.25 70 PHE A C 1
ATOM 601 O O . PHE A 1 70 ? -9.117 -4.909 9.373 1.00 89.25 70 PHE A O 1
ATOM 608 N N . LEU A 1 71 ? -7.522 -5.255 7.846 1.00 87.62 71 LEU A N 1
ATOM 609 C CA . LEU A 1 71 ? -6.498 -5.667 8.811 1.00 87.62 71 LEU A CA 1
ATOM 610 C C . LEU A 1 71 ? -6.182 -4.581 9.850 1.00 87.62 71 LEU A C 1
ATOM 612 O O . LEU A 1 71 ? -6.353 -4.800 11.050 1.00 87.62 71 LEU A O 1
ATOM 616 N N . PHE A 1 72 ? -5.758 -3.392 9.406 1.00 92.44 72 PHE A N 1
ATOM 617 C CA . PHE A 1 72 ? -5.485 -2.278 10.315 1.00 92.44 72 PHE A CA 1
ATOM 618 C C . PHE A 1 72 ? -6.754 -1.855 11.065 1.00 92.44 72 PHE A C 1
ATOM 620 O O . PHE A 1 72 ? -6.719 -1.704 12.283 1.00 92.44 72 PHE A O 1
ATOM 627 N N . GLY A 1 73 ? -7.884 -1.711 10.364 1.00 89.06 73 GLY A N 1
ATOM 628 C CA . GLY A 1 73 ? -9.161 -1.316 10.958 1.00 89.06 73 GLY A CA 1
ATOM 629 C C . GLY A 1 73 ? -9.668 -2.272 12.042 1.00 89.06 73 GLY A C 1
ATOM 630 O O . GLY A 1 73 ? -10.223 -1.809 13.037 1.00 89.06 73 GLY A O 1
ATOM 631 N N . LEU A 1 74 ? -9.457 -3.582 11.893 1.00 91.44 74 LEU A N 1
ATOM 632 C CA . LEU A 1 74 ? -9.851 -4.587 12.881 1.00 91.44 74 LEU A CA 1
ATOM 633 C C . LEU A 1 74 ? -8.982 -4.513 14.141 1.00 91.44 74 LEU A C 1
ATOM 635 O O . LEU A 1 74 ? -9.516 -4.503 15.247 1.00 91.44 74 LEU A O 1
ATOM 639 N N . ILE A 1 75 ? -7.661 -4.405 13.988 1.00 92.50 75 ILE A N 1
ATOM 640 C CA . ILE A 1 75 ? -6.722 -4.405 15.121 1.00 92.50 75 ILE A CA 1
ATOM 641 C C . ILE A 1 75 ? -6.722 -3.050 15.844 1.00 92.50 75 ILE A C 1
ATOM 643 O O . ILE A 1 75 ? -6.636 -2.999 17.072 1.00 92.50 75 ILE A O 1
ATOM 647 N N . ALA A 1 76 ? -6.884 -1.944 15.109 1.00 93.31 76 ALA A N 1
ATOM 648 C CA . ALA A 1 76 ? -6.848 -0.591 15.665 1.00 93.31 76 ALA A CA 1
ATOM 649 C C . ALA A 1 76 ? -7.991 -0.315 16.654 1.00 93.31 76 ALA A C 1
ATOM 651 O O . ALA A 1 76 ? -7.863 0.590 17.476 1.00 93.31 76 ALA A O 1
ATOM 652 N N . LYS A 1 77 ? -9.073 -1.110 16.616 1.00 90.50 77 LYS A N 1
ATOM 653 C CA . LYS A 1 77 ? -10.144 -1.091 17.629 1.00 90.50 77 LYS A CA 1
ATOM 654 C C . LYS A 1 77 ? -9.647 -1.487 19.021 1.00 90.50 77 LYS A C 1
ATOM 656 O O . LYS A 1 77 ? -10.214 -1.035 20.008 1.00 90.50 77 LYS A O 1
ATOM 661 N N . TYR A 1 78 ? -8.611 -2.323 19.093 1.00 93.25 78 TYR A N 1
ATOM 662 C CA . TYR A 1 78 ? -8.067 -2.853 20.342 1.00 93.25 78 TYR A CA 1
ATOM 663 C C . TYR A 1 78 ? -6.766 -2.158 20.734 1.00 93.25 78 TYR A C 1
ATOM 665 O O . TYR A 1 78 ? -6.588 -1.777 21.887 1.00 93.25 78 TYR A O 1
ATOM 673 N N . ASN A 1 79 ? -5.842 -1.989 19.783 1.00 94.69 79 ASN A N 1
ATOM 674 C CA . ASN A 1 79 ? -4.586 -1.296 20.032 1.00 94.69 79 ASN A CA 1
ATOM 675 C C . ASN A 1 79 ? -3.994 -0.733 18.736 1.00 94.69 79 ASN A C 1
ATOM 677 O O . ASN A 1 79 ? -3.659 -1.464 17.804 1.00 94.69 79 ASN A O 1
ATOM 681 N N . PHE A 1 80 ? -3.826 0.586 18.707 1.00 91.81 80 PHE A N 1
ATOM 682 C CA . PHE A 1 80 ? -3.303 1.311 17.553 1.00 91.81 80 PHE A CA 1
ATOM 683 C C . PHE A 1 80 ? -1.874 0.896 17.166 1.00 91.81 80 PHE A C 1
ATOM 685 O O . PHE A 1 80 ? -1.590 0.694 15.987 1.00 91.81 80 PHE A O 1
ATOM 692 N N . TRP A 1 81 ? -0.980 0.727 18.141 1.00 93.62 81 TRP A N 1
ATOM 693 C CA . TRP A 1 81 ? 0.420 0.384 17.883 1.00 93.62 81 TRP A CA 1
ATOM 694 C C . TRP A 1 81 ? 0.566 -1.038 17.347 1.00 93.62 81 TRP A C 1
ATOM 696 O O . TRP A 1 81 ? 1.283 -1.256 16.370 1.00 93.62 81 TRP A O 1
ATOM 706 N N . TRP A 1 82 ? -0.186 -1.989 17.910 1.00 94.75 82 TRP A N 1
ATOM 707 C CA . TRP A 1 82 ? -0.245 -3.349 17.369 1.00 94.75 82 TRP A CA 1
ATOM 708 C C . TRP A 1 82 ? -0.854 -3.386 15.969 1.00 94.75 82 TRP A C 1
ATOM 710 O O . TRP A 1 82 ? -0.393 -4.161 15.135 1.00 94.75 82 TRP A O 1
ATOM 720 N N . ALA A 1 83 ? -1.826 -2.521 15.672 1.00 93.88 83 ALA A N 1
ATOM 721 C CA . ALA A 1 83 ? -2.389 -2.416 14.330 1.00 93.88 83 ALA A CA 1
ATOM 722 C C . ALA A 1 83 ? -1.348 -1.967 13.301 1.00 93.88 83 ALA A C 1
ATOM 724 O O . ALA A 1 83 ? -1.277 -2.556 12.223 1.00 93.88 83 ALA A O 1
ATOM 725 N N . ILE A 1 84 ? -0.513 -0.975 13.637 1.00 94.25 84 ILE A N 1
ATOM 726 C CA . ILE A 1 84 ? 0.605 -0.556 12.780 1.00 94.25 84 ILE A CA 1
ATOM 727 C C . ILE A 1 84 ? 1.585 -1.711 12.590 1.00 94.25 84 ILE A C 1
ATOM 729 O O . ILE A 1 84 ? 1.911 -2.048 11.452 1.00 94.25 84 ILE A O 1
ATOM 733 N N . PHE A 1 85 ? 2.043 -2.312 13.691 1.00 96.00 85 PHE A N 1
ATOM 734 C CA . PHE A 1 85 ? 3.079 -3.339 13.659 1.00 96.00 85 PHE A CA 1
ATOM 735 C C . PHE A 1 85 ? 2.640 -4.564 12.851 1.00 96.00 85 PHE A C 1
ATOM 737 O O . PHE A 1 85 ? 3.317 -4.941 11.899 1.00 96.00 85 PHE A O 1
ATOM 744 N N . ILE A 1 86 ? 1.477 -5.139 13.168 1.00 92.56 86 ILE A N 1
ATOM 745 C CA . ILE A 1 86 ? 0.974 -6.357 12.521 1.00 92.56 86 ILE A CA 1
ATOM 746 C C . ILE A 1 86 ? 0.626 -6.094 11.053 1.00 92.56 86 ILE A C 1
ATOM 748 O O . ILE A 1 86 ? 0.997 -6.886 10.191 1.00 92.56 86 ILE A O 1
ATOM 752 N N . SER A 1 87 ? -0.042 -4.975 10.744 1.00 91.69 87 SER A N 1
ATOM 753 C CA . SER A 1 87 ? -0.373 -4.628 9.355 1.00 91.69 87 SER A CA 1
ATOM 754 C C . SER A 1 87 ? 0.884 -4.457 8.503 1.00 91.69 87 SER A C 1
ATOM 756 O O . SER A 1 87 ? 0.938 -4.967 7.389 1.00 91.69 87 SER A O 1
ATOM 758 N N . THR A 1 88 ? 1.905 -3.788 9.042 1.00 92.81 88 THR A N 1
ATOM 759 C CA . THR A 1 88 ? 3.185 -3.561 8.355 1.00 92.81 88 THR A CA 1
ATOM 760 C C . THR A 1 88 ? 3.976 -4.837 8.189 1.00 92.81 88 THR A C 1
ATOM 762 O O . THR A 1 88 ? 4.440 -5.117 7.091 1.00 92.81 88 THR A O 1
ATOM 765 N N . PHE A 1 89 ? 4.076 -5.640 9.243 1.00 91.69 89 PHE A N 1
ATOM 766 C CA . PHE A 1 89 ? 4.770 -6.915 9.184 1.00 91.69 89 PHE A CA 1
ATOM 767 C C . PHE A 1 89 ? 4.161 -7.828 8.114 1.00 91.69 89 PHE A C 1
ATOM 769 O O . PHE A 1 89 ? 4.882 -8.320 7.252 1.00 91.69 89 PHE A O 1
ATOM 776 N N . ILE A 1 90 ? 2.833 -7.991 8.114 1.00 87.69 90 ILE A N 1
ATOM 777 C CA . ILE A 1 90 ? 2.138 -8.841 7.142 1.00 87.69 90 ILE A CA 1
ATOM 778 C C . ILE A 1 90 ? 2.268 -8.282 5.718 1.00 87.69 90 ILE A C 1
ATOM 780 O O . ILE A 1 90 ? 2.542 -9.051 4.805 1.00 87.69 90 ILE A O 1
ATOM 784 N N . TYR A 1 91 ? 2.115 -6.968 5.513 1.00 87.38 91 TYR A N 1
ATOM 785 C CA . TYR A 1 91 ? 2.263 -6.348 4.189 1.00 87.38 91 TYR A CA 1
ATOM 786 C C . TYR A 1 91 ? 3.646 -6.609 3.583 1.00 87.38 91 TYR A C 1
ATOM 788 O O . TYR A 1 91 ? 3.771 -7.035 2.437 1.00 87.38 91 TYR A O 1
ATOM 796 N N . SER A 1 92 ? 4.693 -6.400 4.376 1.00 87.44 92 SER A N 1
ATOM 797 C CA . SER A 1 92 ? 6.078 -6.488 3.916 1.00 87.44 92 SER A CA 1
ATOM 798 C C . SER A 1 92 ? 6.548 -7.910 3.622 1.00 87.44 92 SER A C 1
ATOM 800 O O . SER A 1 92 ? 7.516 -8.076 2.884 1.00 87.44 92 SER A O 1
ATOM 802 N N . LEU A 1 93 ? 5.871 -8.938 4.151 1.00 84.56 93 LEU A N 1
ATOM 803 C CA . LEU A 1 93 ? 6.152 -10.340 3.816 1.00 84.56 93 LEU A CA 1
ATOM 804 C C . LEU A 1 93 ? 5.791 -10.696 2.367 1.00 84.56 93 LEU A C 1
ATOM 806 O O . LEU A 1 93 ? 6.289 -11.692 1.849 1.00 84.56 93 LEU A O 1
ATOM 810 N N . PHE A 1 94 ? 4.942 -9.903 1.708 1.00 75.75 94 PHE A N 1
ATOM 811 C CA . PHE A 1 94 ? 4.474 -10.189 0.351 1.00 75.75 94 PHE A CA 1
ATOM 812 C C . PHE A 1 94 ? 5.351 -9.621 -0.759 1.00 75.75 94 PHE A C 1
ATOM 814 O O . PHE A 1 94 ? 5.014 -9.781 -1.931 1.00 75.75 94 PHE A O 1
ATOM 821 N N . GLY A 1 95 ? 6.472 -8.980 -0.434 1.00 69.06 95 GLY A N 1
ATOM 822 C CA . GLY A 1 95 ? 7.347 -8.456 -1.469 1.00 69.06 95 GLY A CA 1
ATOM 823 C C . GLY A 1 95 ? 8.827 -8.667 -1.217 1.00 69.06 95 GLY A C 1
ATOM 824 O O . GLY A 1 95 ? 9.253 -9.324 -0.274 1.00 69.06 95 GLY A O 1
ATOM 825 N N . VAL A 1 96 ? 9.608 -8.146 -2.159 1.00 69.31 96 VAL A N 1
ATOM 826 C CA . VAL A 1 96 ? 11.017 -8.518 -2.351 1.00 69.31 96 VAL A CA 1
ATOM 827 C C . VAL A 1 96 ? 11.963 -7.750 -1.420 1.00 69.31 96 VAL A C 1
ATOM 829 O O . VAL A 1 96 ? 13.069 -8.208 -1.154 1.00 69.31 96 VAL A O 1
ATOM 832 N N . ASP A 1 97 ? 11.531 -6.589 -0.919 1.00 77.50 97 ASP A N 1
ATOM 833 C CA . ASP A 1 97 ? 12.290 -5.738 0.003 1.00 77.50 97 ASP A CA 1
ATOM 834 C C . ASP A 1 97 ? 11.422 -5.372 1.210 1.00 77.50 97 ASP A C 1
ATOM 836 O O . ASP A 1 97 ? 10.585 -4.465 1.167 1.00 77.50 97 ASP A O 1
ATOM 840 N N . PHE A 1 98 ? 11.649 -6.096 2.302 1.00 79.31 98 PHE A N 1
ATOM 841 C CA . PHE A 1 98 ? 10.888 -5.956 3.534 1.00 79.31 98 PHE A CA 1
ATOM 842 C C . PHE A 1 98 ? 10.964 -4.540 4.124 1.00 79.31 98 PHE A C 1
ATOM 844 O O . PHE A 1 98 ? 9.967 -4.038 4.645 1.00 79.31 98 PHE A O 1
ATOM 851 N N . ILE A 1 99 ? 12.124 -3.876 4.064 1.00 81.25 99 ILE A N 1
ATOM 852 C CA . ILE A 1 99 ? 12.322 -2.566 4.703 1.00 81.25 99 ILE A CA 1
ATOM 853 C C . ILE A 1 99 ? 11.580 -1.492 3.912 1.00 81.25 99 ILE A C 1
ATOM 855 O O . ILE A 1 99 ? 10.795 -0.733 4.487 1.00 81.25 99 ILE A O 1
ATOM 859 N N . SER A 1 100 ? 11.783 -1.460 2.593 1.00 77.69 100 SER A N 1
ATOM 860 C CA . SER A 1 100 ? 11.130 -0.486 1.714 1.00 77.69 100 SER A CA 1
ATOM 861 C C . SER A 1 100 ? 9.606 -0.616 1.769 1.00 77.69 100 SER A C 1
ATOM 863 O O . SER A 1 100 ? 8.900 0.388 1.890 1.00 77.69 100 SER A O 1
ATOM 865 N N . LEU A 1 101 ? 9.087 -1.849 1.765 1.00 83.38 101 LEU A N 1
ATOM 866 C CA . LEU A 1 101 ? 7.648 -2.106 1.867 1.00 83.38 101 LEU A CA 1
ATOM 867 C C . LEU A 1 101 ? 7.086 -1.765 3.244 1.00 83.38 101 LEU A C 1
ATOM 869 O O . LEU A 1 101 ? 5.967 -1.263 3.333 1.00 83.38 101 LEU A O 1
ATOM 873 N N . SER A 1 102 ? 7.871 -1.954 4.306 1.00 85.00 102 SER A N 1
ATOM 874 C CA . SER A 1 102 ? 7.442 -1.585 5.656 1.00 85.00 102 SER A CA 1
ATOM 875 C C . SER A 1 102 ? 7.239 -0.080 5.770 1.00 85.00 102 SER A C 1
ATOM 877 O O . SER A 1 102 ? 6.207 0.374 6.262 1.00 85.00 102 SER A O 1
ATOM 879 N N . LEU A 1 103 ? 8.195 0.703 5.265 1.00 84.38 103 LEU A N 1
ATOM 880 C CA . LEU A 1 103 ? 8.108 2.163 5.261 1.00 84.38 103 LEU A CA 1
ATOM 881 C C . LEU A 1 103 ? 6.925 2.652 4.419 1.00 84.38 103 LEU A C 1
ATOM 883 O O . LEU A 1 103 ? 6.173 3.523 4.861 1.00 84.38 103 LEU A O 1
ATOM 887 N N . LEU A 1 104 ? 6.720 2.053 3.244 1.00 85.00 104 LEU A N 1
ATOM 888 C CA . LEU A 1 104 ? 5.591 2.367 2.372 1.00 85.00 104 LEU A CA 1
ATOM 889 C C . LEU A 1 104 ? 4.245 2.059 3.044 1.00 85.00 104 LEU A C 1
ATOM 891 O O . LEU A 1 104 ? 3.327 2.880 3.023 1.00 85.00 104 LEU A O 1
ATOM 895 N N . ASN A 1 105 ? 4.129 0.904 3.698 1.00 91.06 105 ASN A N 1
ATOM 896 C CA . ASN A 1 105 ? 2.901 0.526 4.382 1.00 91.06 105 ASN A CA 1
ATOM 897 C C . ASN A 1 105 ? 2.596 1.448 5.565 1.00 91.06 105 ASN A C 1
ATOM 899 O O . ASN A 1 105 ? 1.460 1.898 5.707 1.00 91.06 105 ASN A O 1
ATOM 903 N N . VAL A 1 106 ? 3.597 1.778 6.389 1.00 89.81 106 VAL A N 1
ATOM 904 C CA . VAL A 1 106 ? 3.441 2.752 7.484 1.00 89.81 106 VAL A CA 1
ATOM 905 C C . VAL A 1 106 ? 2.972 4.101 6.939 1.00 89.81 106 VAL A C 1
ATOM 907 O O . VAL A 1 106 ? 2.087 4.731 7.523 1.00 89.81 106 VAL A O 1
ATOM 910 N N . PHE A 1 107 ? 3.503 4.524 5.794 1.00 86.00 107 PHE A N 1
ATOM 911 C CA . PHE A 1 107 ? 3.094 5.755 5.133 1.00 86.00 107 PHE A CA 1
ATOM 912 C C . PHE A 1 107 ? 1.618 5.740 4.692 1.00 86.00 107 PHE A C 1
ATOM 914 O O . PHE A 1 107 ? 0.871 6.679 4.982 1.00 86.00 107 PHE A O 1
ATOM 921 N N . PHE A 1 108 ? 1.145 4.660 4.069 1.00 88.44 108 PHE A N 1
ATOM 922 C CA . PHE A 1 108 ? -0.270 4.534 3.704 1.00 88.44 108 PHE A CA 1
ATOM 923 C C . PHE A 1 108 ? -1.193 4.373 4.920 1.00 88.44 108 PHE A C 1
ATOM 925 O O . PHE A 1 108 ? -2.288 4.944 4.931 1.00 88.44 108 PHE A O 1
ATOM 932 N N . ILE A 1 109 ? -0.749 3.688 5.984 1.00 91.31 109 ILE A N 1
ATOM 933 C CA . ILE A 1 109 ? -1.460 3.674 7.272 1.00 91.31 109 ILE A CA 1
ATOM 934 C C . ILE A 1 109 ? -1.620 5.098 7.792 1.00 91.31 109 ILE A C 1
ATOM 936 O O . ILE A 1 109 ? -2.715 5.470 8.210 1.00 91.31 109 ILE A O 1
ATOM 940 N N . PHE A 1 110 ? -0.564 5.908 7.745 1.00 86.69 110 PHE A N 1
ATOM 941 C CA . PHE A 1 110 ? -0.610 7.292 8.195 1.00 86.69 110 PHE A CA 1
ATOM 942 C C . PHE A 1 110 ? -1.616 8.128 7.387 1.00 86.69 110 PHE A C 1
ATOM 944 O O . PHE A 1 110 ? -2.448 8.819 7.983 1.00 86.69 110 PHE A O 1
ATOM 951 N N . ILE A 1 111 ? -1.624 8.022 6.052 1.00 83.69 111 ILE A N 1
ATOM 952 C CA . ILE A 1 111 ? -2.616 8.703 5.198 1.00 83.69 111 ILE A CA 1
ATOM 953 C C . ILE A 1 111 ? -4.038 8.269 5.559 1.00 83.69 111 ILE A C 1
ATOM 955 O O . ILE A 1 111 ? -4.910 9.110 5.784 1.00 83.69 111 ILE A O 1
ATOM 959 N N . TYR A 1 112 ? -4.294 6.965 5.650 1.00 88.94 112 TYR A N 1
ATOM 960 C CA . TYR A 1 112 ? -5.624 6.461 5.983 1.00 88.94 112 TYR A CA 1
ATOM 961 C C . TYR A 1 112 ? -6.060 6.881 7.392 1.00 88.94 112 TYR A C 1
ATOM 963 O O . TYR A 1 112 ? -7.188 7.328 7.600 1.00 88.94 112 TYR A O 1
ATOM 971 N N . TYR A 1 113 ? -5.162 6.779 8.371 1.00 86.75 113 TYR A N 1
ATOM 972 C CA . TYR A 1 113 ? -5.457 7.099 9.760 1.00 86.75 113 TYR A CA 1
ATOM 973 C C . TYR A 1 113 ? -5.769 8.582 9.962 1.00 86.75 113 TYR A C 1
ATOM 975 O O . TYR A 1 113 ? -6.655 8.900 10.757 1.00 86.75 113 TYR A O 1
ATOM 983 N N . THR A 1 114 ? -5.070 9.469 9.252 1.00 78.31 114 THR A N 1
ATOM 984 C CA . THR A 1 114 ? -5.269 10.922 9.342 1.00 78.31 114 THR A CA 1
ATOM 985 C C . THR A 1 114 ? -6.503 11.390 8.579 1.00 78.31 114 THR A C 1
ATOM 987 O O . THR A 1 114 ? -7.269 12.194 9.101 1.00 78.31 114 THR A O 1
ATOM 990 N N . THR A 1 115 ? -6.730 10.874 7.370 1.00 78.50 115 THR A N 1
ATOM 991 C CA . THR A 1 115 ? -7.835 11.321 6.505 1.00 78.50 115 THR A CA 1
ATOM 992 C C . THR A 1 115 ? -9.158 10.610 6.777 1.00 78.50 115 THR A C 1
ATOM 994 O O . THR A 1 115 ? -10.210 11.115 6.391 1.00 78.50 115 THR A O 1
ATOM 997 N N . LYS A 1 116 ? -9.111 9.420 7.393 1.00 83.31 116 LYS A N 1
ATOM 998 C CA . LYS A 1 116 ? -10.250 8.500 7.568 1.00 83.31 116 LYS A CA 1
ATOM 999 C C . LYS A 1 116 ? -10.976 8.157 6.263 1.00 83.31 116 LYS A C 1
ATOM 1001 O O . LYS A 1 116 ? -12.115 7.698 6.290 1.00 83.31 116 LYS A O 1
ATOM 1006 N N . ASN A 1 117 ? -10.323 8.343 5.118 1.00 82.81 117 ASN A N 1
ATOM 1007 C CA . ASN A 1 117 ? -10.909 8.092 3.812 1.00 82.81 117 ASN A CA 1
ATOM 1008 C C . ASN A 1 117 ? -9.960 7.231 2.974 1.00 82.81 117 ASN A C 1
ATOM 1010 O O . ASN A 1 117 ? -8.821 7.596 2.687 1.00 82.81 117 ASN A O 1
ATOM 1014 N N . ILE A 1 118 ? -10.471 6.062 2.586 1.00 89.12 118 ILE A N 1
ATOM 1015 C CA . ILE A 1 118 ? -9.718 5.036 1.866 1.00 89.12 118 ILE A CA 1
ATOM 1016 C C . ILE A 1 118 ? -9.263 5.500 0.481 1.00 89.12 118 ILE A C 1
ATOM 1018 O O . ILE A 1 118 ? -8.200 5.096 0.022 1.00 89.12 118 ILE A O 1
ATOM 1022 N N . TRP A 1 119 ? -10.016 6.397 -0.158 1.00 86.56 119 TRP A N 1
ATOM 1023 C CA . TRP A 1 119 ? -9.696 6.878 -1.496 1.00 86.56 119 TRP A CA 1
ATOM 1024 C C . TRP A 1 119 ? -8.379 7.650 -1.527 1.00 86.56 119 TRP A C 1
ATOM 1026 O O . TRP A 1 119 ? -7.617 7.486 -2.471 1.00 86.56 119 TRP A O 1
ATOM 1036 N N . TYR A 1 120 ? -8.041 8.418 -0.484 1.00 84.50 120 TYR A N 1
ATOM 1037 C CA . TYR A 1 120 ? -6.746 9.111 -0.438 1.0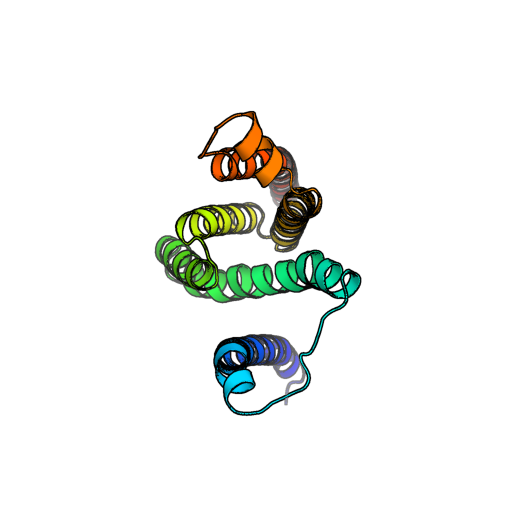0 84.50 120 TYR A CA 1
ATOM 1038 C C . TYR A 1 120 ? -5.565 8.142 -0.371 1.00 84.50 120 TYR A C 1
ATOM 1040 O O . TYR A 1 120 ? -4.537 8.399 -0.997 1.00 84.50 120 TYR A O 1
ATOM 1048 N N . ALA A 1 121 ? -5.711 7.029 0.352 1.00 87.06 121 ALA A N 1
ATOM 1049 C CA . ALA A 1 121 ? -4.699 5.979 0.386 1.00 87.06 121 ALA A CA 1
ATOM 1050 C C . ALA A 1 121 ? -4.588 5.285 -0.983 1.00 87.06 121 ALA A C 1
ATOM 1052 O O . ALA A 1 121 ? -3.489 5.202 -1.523 1.00 87.06 121 ALA A O 1
ATOM 1053 N N . ILE A 1 122 ? -5.721 4.917 -1.600 1.00 89.12 122 ILE A N 1
ATOM 1054 C CA . ILE A 1 122 ? -5.767 4.305 -2.941 1.00 89.12 122 ILE A CA 1
ATOM 1055 C C . ILE A 1 122 ? -5.111 5.208 -3.989 1.00 89.12 122 ILE A C 1
ATOM 1057 O O . ILE A 1 122 ? -4.278 4.740 -4.757 1.00 89.12 122 ILE A O 1
ATOM 1061 N N . TYR A 1 123 ? -5.444 6.501 -4.025 1.00 86.12 123 TYR A N 1
ATOM 1062 C CA . TYR A 1 123 ? -4.850 7.429 -4.989 1.00 86.12 123 TYR A CA 1
ATOM 1063 C C . TYR A 1 123 ? -3.351 7.604 -4.761 1.00 86.12 123 TYR A C 1
ATOM 1065 O O . TYR A 1 123 ? -2.581 7.622 -5.717 1.00 86.12 123 TYR A O 1
ATOM 1073 N N . SER A 1 124 ? -2.924 7.700 -3.502 1.00 82.25 124 SER A N 1
ATOM 1074 C CA . SER A 1 124 ? -1.503 7.829 -3.166 1.00 82.25 124 SER A CA 1
ATOM 1075 C C . SER A 1 124 ? -0.717 6.580 -3.572 1.00 82.25 124 SER A C 1
ATOM 1077 O O . SER A 1 124 ? 0.390 6.693 -4.093 1.00 82.25 124 SER A O 1
ATOM 1079 N N . HIS A 1 125 ? -1.312 5.399 -3.400 1.00 89.12 125 HIS A N 1
ATOM 1080 C CA . HIS A 1 125 ? -0.733 4.129 -3.821 1.00 89.12 125 HIS A CA 1
ATOM 1081 C C . HIS A 1 125 ? -0.719 3.987 -5.350 1.00 89.12 125 HIS A C 1
ATOM 1083 O O . HIS A 1 125 ? 0.323 3.679 -5.921 1.00 89.12 125 HIS A O 1
ATOM 1089 N N . PHE A 1 126 ? -1.808 4.331 -6.042 1.00 88.88 126 PHE A N 1
ATOM 1090 C CA . PHE A 1 126 ? -1.839 4.424 -7.507 1.00 88.88 126 PHE A CA 1
ATOM 1091 C C . PHE A 1 126 ? -0.686 5.289 -8.038 1.00 88.88 126 PHE A C 1
ATOM 1093 O O . PHE A 1 126 ? 0.052 4.864 -8.924 1.00 88.88 126 PHE A O 1
ATOM 1100 N N . VAL A 1 127 ? -0.505 6.490 -7.472 1.00 83.50 127 VAL A N 1
ATOM 1101 C CA . VAL A 1 127 ? 0.557 7.420 -7.879 1.00 83.50 127 VAL A CA 1
ATOM 1102 C C . VAL A 1 127 ? 1.930 6.801 -7.630 1.00 83.50 127 VAL A C 1
ATOM 1104 O O . VAL A 1 127 ? 2.767 6.807 -8.531 1.00 83.50 127 VAL A O 1
ATOM 1107 N N . PHE A 1 128 ? 2.151 6.216 -6.449 1.00 83.75 128 PHE A N 1
ATOM 1108 C CA . PHE A 1 128 ? 3.400 5.525 -6.129 1.00 83.75 128 PHE A CA 1
ATOM 1109 C C . PHE A 1 128 ? 3.719 4.424 -7.154 1.00 83.75 128 PHE A C 1
ATOM 1111 O O . PHE A 1 128 ? 4.811 4.412 -7.726 1.00 83.75 128 PHE A O 1
ATOM 1118 N N . ASN A 1 129 ? 2.750 3.556 -7.458 1.00 87.06 129 ASN A N 1
ATOM 1119 C CA . ASN A 1 129 ? 2.920 2.458 -8.411 1.00 87.06 129 ASN A CA 1
ATOM 1120 C C . ASN A 1 129 ? 3.137 2.954 -9.842 1.00 87.06 129 ASN A C 1
ATOM 1122 O O . ASN A 1 129 ? 3.962 2.388 -10.559 1.00 87.06 129 ASN A O 1
ATOM 1126 N N . ALA A 1 130 ? 2.458 4.028 -10.252 1.00 85.25 130 ALA A N 1
ATOM 1127 C CA . ALA A 1 130 ? 2.671 4.656 -11.552 1.00 85.25 130 ALA A CA 1
ATOM 1128 C C . ALA A 1 130 ? 4.115 5.136 -11.706 1.00 85.25 130 ALA A C 1
ATOM 1130 O O . ALA A 1 130 ? 4.783 4.770 -12.673 1.00 85.25 130 ALA A O 1
ATOM 1131 N N . PHE A 1 131 ? 4.625 5.890 -10.728 1.00 81.56 131 PHE A N 1
ATOM 1132 C CA . PHE A 1 131 ? 6.005 6.371 -10.753 1.00 81.56 131 PHE A CA 1
ATOM 1133 C C . PHE A 1 131 ? 7.015 5.222 -10.726 1.00 81.56 131 PHE A C 1
ATOM 1135 O O . PHE A 1 131 ? 7.917 5.188 -11.564 1.00 81.56 131 PHE A O 1
ATOM 1142 N N . ALA A 1 132 ? 6.841 4.253 -9.825 1.00 81.94 132 ALA A N 1
ATOM 1143 C CA . ALA A 1 132 ? 7.718 3.089 -9.739 1.00 81.94 132 ALA A CA 1
ATOM 1144 C C . ALA A 1 132 ? 7.750 2.303 -11.062 1.00 81.94 132 ALA A C 1
ATOM 1146 O O . ALA A 1 132 ? 8.821 1.933 -11.548 1.00 81.94 132 ALA A O 1
ATOM 1147 N N . ARG A 1 133 ? 6.588 2.099 -11.697 1.00 84.81 133 ARG A N 1
ATOM 1148 C CA . ARG A 1 133 ? 6.502 1.385 -12.973 1.00 84.81 133 ARG A CA 1
ATOM 1149 C C . ARG A 1 133 ? 7.140 2.162 -14.118 1.00 84.81 133 ARG A C 1
ATOM 1151 O O . ARG A 1 133 ? 7.817 1.541 -14.928 1.00 84.81 133 ARG A O 1
ATOM 1158 N N . ILE A 1 134 ? 6.969 3.483 -14.178 1.00 84.75 134 ILE A N 1
ATOM 1159 C CA . ILE A 1 134 ? 7.624 4.343 -15.177 1.00 84.75 134 ILE A CA 1
ATOM 1160 C C . ILE A 1 134 ? 9.149 4.248 -15.049 1.00 84.75 134 ILE A C 1
ATOM 1162 O O . ILE A 1 134 ? 9.826 4.039 -16.054 1.00 84.75 134 ILE A O 1
ATOM 1166 N N . ILE A 1 135 ? 9.686 4.334 -13.827 1.00 81.50 135 ILE A N 1
ATOM 1167 C CA . ILE A 1 135 ? 11.131 4.220 -13.563 1.00 81.50 135 ILE A CA 1
ATOM 1168 C C . ILE A 1 135 ? 11.682 2.902 -14.115 1.00 81.50 135 ILE A C 1
ATOM 1170 O O . ILE A 1 135 ? 12.670 2.914 -14.848 1.00 81.50 135 ILE A O 1
ATOM 1174 N N . ILE A 1 136 ? 11.012 1.787 -13.811 1.00 82.38 136 ILE A N 1
ATOM 1175 C CA . ILE A 1 136 ? 11.417 0.452 -14.269 1.00 82.38 136 ILE A CA 1
ATOM 1176 C C . ILE A 1 136 ? 11.252 0.314 -15.788 1.00 82.38 136 ILE A C 1
ATOM 1178 O O . ILE A 1 136 ? 12.137 -0.206 -16.463 1.00 82.38 136 ILE A O 1
ATOM 1182 N N . PHE A 1 137 ? 10.131 0.782 -16.345 1.00 82.81 137 PHE A N 1
ATOM 1183 C CA . PHE A 1 137 ? 9.824 0.662 -17.773 1.00 82.81 137 PHE A CA 1
ATOM 1184 C C . PHE A 1 137 ? 10.871 1.369 -18.640 1.00 82.81 137 PHE A C 1
ATOM 1186 O O . PHE A 1 137 ? 11.360 0.797 -19.611 1.00 82.81 137 PHE A O 1
ATOM 1193 N N . TYR A 1 138 ? 11.277 2.578 -18.247 1.00 85.50 138 TYR A N 1
ATOM 1194 C CA . TYR A 1 138 ? 12.333 3.331 -18.926 1.00 85.50 138 TYR A CA 1
ATOM 1195 C C . TYR A 1 138 ? 13.751 2.960 -18.465 1.00 85.50 138 TYR A C 1
ATOM 1197 O O . TYR A 1 138 ? 14.712 3.576 -18.921 1.00 85.50 138 TYR A O 1
ATOM 1205 N N . LYS A 1 139 ? 13.900 1.957 -17.584 1.00 85.00 139 LYS A N 1
ATOM 1206 C CA . LYS A 1 139 ? 15.186 1.500 -17.023 1.00 85.00 139 LYS A CA 1
ATOM 1207 C C . LYS A 1 139 ? 16.018 2.642 -16.432 1.00 85.00 139 LYS A C 1
ATOM 1209 O O . LYS A 1 139 ? 17.246 2.664 -16.551 1.00 85.00 139 LYS A O 1
ATOM 1214 N N . ILE A 1 140 ? 15.339 3.622 -15.835 1.00 79.50 140 ILE A N 1
ATOM 1215 C CA . ILE A 1 140 ? 15.968 4.822 -15.277 1.00 79.50 140 ILE A CA 1
ATOM 1216 C C . ILE A 1 140 ? 16.890 4.427 -14.121 1.00 79.50 140 ILE A C 1
ATOM 1218 O O . ILE A 1 140 ? 17.993 4.947 -14.012 1.00 79.50 140 ILE A O 1
ATOM 1222 N N . ASP A 1 141 ? 16.479 3.467 -13.300 1.00 74.06 141 ASP A N 1
ATOM 1223 C CA . ASP A 1 141 ? 17.294 2.895 -12.229 1.00 74.06 141 ASP A CA 1
ATOM 1224 C C . ASP A 1 141 ? 18.626 2.332 -12.750 1.00 74.06 141 ASP A C 1
ATOM 1226 O O . ASP A 1 141 ? 19.687 2.731 -12.274 1.00 74.06 141 ASP A O 1
ATOM 1230 N N . ILE A 1 142 ? 18.579 1.496 -13.792 1.00 79.00 142 ILE A N 1
ATOM 1231 C CA . ILE A 1 142 ? 19.768 0.890 -14.411 1.00 79.00 142 ILE A CA 1
ATOM 1232 C C . ILE A 1 142 ? 20.663 1.963 -15.034 1.00 79.00 142 ILE A C 1
ATOM 1234 O O . ILE A 1 142 ? 21.885 1.902 -14.899 1.00 79.00 142 ILE A O 1
ATOM 1238 N N . PHE A 1 143 ? 20.075 2.941 -15.730 1.00 81.38 143 PHE A N 1
ATOM 1239 C CA . PHE A 1 143 ? 20.827 4.049 -16.315 1.00 81.38 143 PHE A CA 1
ATOM 1240 C C . PHE A 1 143 ? 21.587 4.816 -15.229 1.00 81.38 143 PHE A C 1
ATOM 1242 O O . PHE A 1 143 ? 22.803 4.978 -15.313 1.00 81.38 143 PHE A O 1
ATOM 1249 N N . ILE A 1 144 ? 20.899 5.250 -14.176 1.00 73.62 144 ILE A N 1
ATOM 1250 C CA . ILE A 1 144 ? 21.520 6.080 -13.147 1.00 73.62 144 ILE A CA 1
ATOM 1251 C C . ILE A 1 144 ? 22.550 5.266 -12.334 1.00 73.62 144 ILE A C 1
ATOM 1253 O O . ILE A 1 144 ? 23.639 5.776 -12.084 1.00 73.62 144 ILE A O 1
ATOM 1257 N N . GLU A 1 145 ? 22.291 3.996 -11.992 1.00 74.38 145 GLU A N 1
ATOM 1258 C CA . GLU A 1 145 ? 23.282 3.137 -11.312 1.00 74.38 145 GLU A CA 1
ATOM 1259 C C . GLU A 1 145 ? 24.549 2.939 -12.156 1.00 74.38 145 GLU A C 1
ATOM 1261 O O . GLU A 1 145 ? 25.662 3.007 -11.633 1.00 74.38 145 GLU A O 1
ATOM 1266 N N . LYS A 1 146 ? 24.388 2.742 -13.469 1.00 79.69 146 LYS A N 1
ATOM 1267 C CA . LYS A 1 146 ? 25.501 2.514 -14.396 1.00 79.69 146 LYS A CA 1
ATOM 1268 C C . LYS A 1 146 ? 26.360 3.758 -14.622 1.00 79.69 146 LYS A C 1
ATOM 1270 O O . LYS A 1 146 ? 27.568 3.622 -14.780 1.00 79.69 146 LYS A O 1
ATOM 1275 N N . TYR A 1 147 ? 25.750 4.940 -14.702 1.00 77.50 147 TYR A N 1
ATOM 1276 C CA . TYR A 1 147 ? 26.454 6.170 -15.086 1.00 77.50 147 TYR A CA 1
ATOM 1277 C C . TYR A 1 147 ? 26.825 7.075 -13.908 1.00 77.50 147 TYR A C 1
ATOM 1279 O O . TYR A 1 147 ? 27.754 7.864 -14.045 1.00 77.50 147 TYR A O 1
ATOM 1287 N N . LEU A 1 148 ? 26.128 6.984 -12.769 1.00 72.88 148 LEU A N 1
ATOM 1288 C CA . LEU A 1 148 ? 26.407 7.807 -11.585 1.00 72.88 148 LEU A CA 1
ATOM 1289 C C . LEU A 1 148 ? 27.027 7.021 -10.417 1.00 72.88 148 LEU A C 1
ATOM 1291 O O . LEU A 1 148 ? 27.374 7.637 -9.418 1.00 72.88 148 LEU A O 1
ATOM 1295 N N . GLU A 1 149 ? 27.147 5.689 -10.503 1.00 69.31 149 GLU A N 1
ATOM 1296 C CA . GLU A 1 149 ? 27.692 4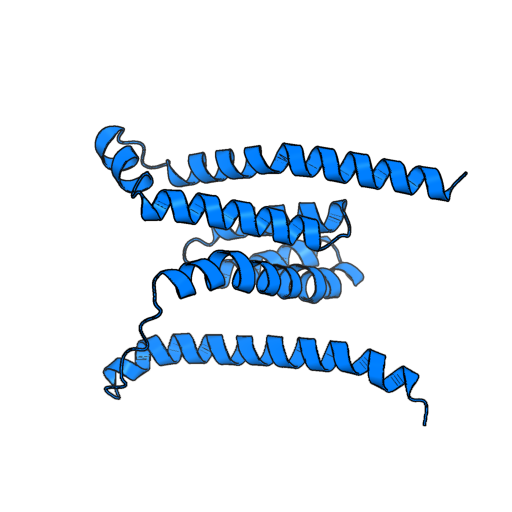.803 -9.449 1.00 69.31 149 GLU A CA 1
ATOM 1297 C C . GLU A 1 149 ? 26.986 4.897 -8.074 1.00 69.31 149 GLU A C 1
ATOM 1299 O O . GLU A 1 149 ? 27.465 4.382 -7.059 1.00 69.31 149 GLU A O 1
ATOM 1304 N N . ILE A 1 150 ? 25.801 5.511 -8.008 1.00 66.88 150 ILE A N 1
ATOM 1305 C CA . ILE A 1 150 ? 25.047 5.670 -6.759 1.00 66.88 150 ILE A CA 1
ATOM 1306 C C . ILE A 1 150 ? 24.265 4.381 -6.467 1.00 66.88 150 ILE A C 1
ATOM 1308 O O . ILE A 1 150 ? 23.135 4.206 -6.906 1.00 66.88 150 ILE A O 1
ATOM 1312 N N . LYS A 1 151 ? 24.816 3.488 -5.640 1.00 63.00 151 LYS A N 1
ATOM 1313 C CA . LYS A 1 151 ? 24.134 2.236 -5.236 1.00 63.00 151 LYS A CA 1
ATOM 1314 C C . LYS A 1 151 ? 22.830 2.438 -4.437 1.00 63.00 151 LYS A C 1
ATOM 1316 O O . LYS A 1 151 ? 22.028 1.517 -4.334 1.00 63.00 151 LYS A O 1
ATOM 1321 N N . SER A 1 152 ? 22.594 3.631 -3.883 1.00 66.12 152 SER A N 1
ATOM 1322 C CA . SER A 1 152 ? 21.440 3.946 -3.013 1.00 66.12 152 SER A CA 1
ATOM 1323 C C . SER A 1 152 ? 20.251 4.601 -3.737 1.00 66.12 152 SER A C 1
ATOM 1325 O O . SER A 1 152 ? 19.363 5.167 -3.097 1.00 66.12 152 SER A O 1
ATOM 1327 N N . ILE A 1 153 ? 20.215 4.548 -5.069 1.00 66.81 153 ILE A N 1
ATOM 1328 C CA . ILE A 1 153 ? 19.215 5.227 -5.913 1.00 66.81 153 ILE A CA 1
ATOM 1329 C C . ILE A 1 153 ? 17.773 4.867 -5.571 1.00 66.81 153 ILE A C 1
ATOM 1331 O O . ILE A 1 153 ? 16.914 5.748 -5.541 1.00 66.81 153 ILE A O 1
ATOM 1335 N N . LYS A 1 154 ? 17.502 3.599 -5.248 1.00 63.34 154 LYS A N 1
ATOM 1336 C CA . LYS A 1 154 ? 16.147 3.143 -4.907 1.00 63.34 154 LYS A CA 1
ATOM 1337 C C . LYS A 1 154 ? 15.586 3.869 -3.683 1.00 63.34 154 LYS A C 1
ATOM 1339 O O . LYS A 1 154 ? 14.431 4.279 -3.699 1.00 63.34 154 LYS A O 1
ATOM 1344 N N . ILE A 1 155 ? 16.416 4.115 -2.668 1.00 62.78 155 ILE A N 1
ATOM 1345 C CA . ILE A 1 155 ? 16.019 4.847 -1.456 1.00 62.78 155 ILE A CA 1
ATOM 1346 C C . ILE A 1 155 ? 15.730 6.317 -1.787 1.00 62.78 155 ILE A C 1
ATOM 1348 O O . ILE A 1 155 ? 14.721 6.860 -1.342 1.00 62.78 155 ILE A O 1
ATOM 1352 N N . ILE A 1 156 ? 16.567 6.954 -2.612 1.00 64.12 156 ILE A N 1
ATOM 1353 C CA . ILE A 1 156 ? 16.375 8.350 -3.041 1.00 64.12 156 ILE A CA 1
ATOM 1354 C C . ILE A 1 156 ? 15.083 8.504 -3.853 1.00 64.12 156 ILE A C 1
ATOM 1356 O O . ILE A 1 156 ? 14.324 9.443 -3.624 1.00 64.12 156 ILE A O 1
ATOM 1360 N N . LEU A 1 157 ? 14.798 7.564 -4.758 1.00 64.81 157 LEU A N 1
ATOM 1361 C CA . LEU A 1 157 ? 13.569 7.554 -5.551 1.00 64.81 157 LEU A CA 1
ATOM 1362 C C . LEU A 1 157 ? 12.332 7.353 -4.674 1.00 64.81 157 LEU A C 1
ATOM 1364 O O . LEU A 1 157 ? 11.347 8.062 -4.855 1.00 64.81 157 LEU A O 1
ATOM 1368 N N . ILE A 1 158 ? 12.392 6.463 -3.680 1.00 64.88 158 ILE A N 1
ATOM 1369 C CA . ILE A 1 158 ? 11.312 6.299 -2.698 1.00 64.88 158 ILE A CA 1
ATOM 1370 C C . ILE A 1 158 ? 11.087 7.603 -1.925 1.00 64.88 158 ILE A C 1
ATOM 1372 O O . ILE A 1 158 ? 9.948 8.045 -1.813 1.00 64.88 158 ILE A O 1
ATOM 1376 N N . ILE A 1 159 ? 12.145 8.264 -1.445 1.00 65.19 159 ILE A N 1
ATOM 1377 C CA . ILE A 1 159 ? 12.036 9.551 -0.736 1.00 65.19 159 ILE A CA 1
ATOM 1378 C C . ILE A 1 159 ? 11.417 10.628 -1.639 1.00 65.19 159 ILE A C 1
ATOM 1380 O O . ILE A 1 159 ? 10.529 11.361 -1.201 1.00 65.19 159 ILE A O 1
ATOM 1384 N N . LEU A 1 160 ? 11.834 10.700 -2.904 1.00 63.28 160 LEU A N 1
ATOM 1385 C CA . LEU A 1 160 ? 11.261 11.601 -3.907 1.00 63.28 160 LEU A CA 1
ATOM 1386 C C . LEU A 1 160 ? 9.771 11.332 -4.118 1.00 63.28 160 LEU A C 1
ATOM 1388 O O . LEU A 1 160 ? 8.973 12.266 -4.069 1.00 63.28 160 LEU A O 1
ATOM 1392 N N . ILE A 1 161 ? 9.373 10.071 -4.272 1.00 66.12 161 ILE A N 1
ATOM 1393 C CA . ILE A 1 161 ? 7.965 9.709 -4.452 1.00 66.12 161 ILE A CA 1
ATOM 1394 C C . ILE A 1 161 ? 7.159 10.034 -3.186 1.00 66.12 161 ILE A C 1
ATOM 1396 O O . ILE A 1 161 ? 6.095 10.640 -3.281 1.00 66.12 161 ILE A O 1
ATOM 1400 N N . LEU A 1 162 ? 7.677 9.737 -1.992 1.00 65.69 162 LEU A N 1
ATOM 1401 C CA . LEU A 1 162 ? 7.030 10.108 -0.728 1.00 65.69 162 LEU A CA 1
ATOM 1402 C C . LEU A 1 162 ? 6.883 11.634 -0.584 1.00 65.69 162 LEU A C 1
ATOM 1404 O O . LEU A 1 162 ? 5.841 12.115 -0.130 1.00 65.69 162 LEU A O 1
ATOM 1408 N N . SER A 1 163 ? 7.874 12.413 -1.035 1.00 63.09 163 SER A N 1
ATOM 1409 C CA . SER A 1 163 ? 7.803 13.882 -1.051 1.00 63.09 163 SER A CA 1
ATOM 1410 C C . SER A 1 163 ? 6.715 14.416 -1.991 1.00 63.09 163 SER A C 1
ATOM 1412 O O . SER A 1 163 ? 6.058 15.405 -1.664 1.00 63.09 163 SER A O 1
ATOM 1414 N N . LEU A 1 164 ? 6.454 13.727 -3.108 1.00 62.84 164 LEU A N 1
ATOM 1415 C CA . LEU A 1 164 ? 5.392 14.079 -4.056 1.00 62.84 164 LEU A CA 1
ATOM 1416 C C . LEU A 1 164 ? 3.993 13.798 -3.494 1.00 62.84 164 LEU A C 1
ATOM 1418 O O . LEU A 1 164 ? 3.026 14.432 -3.912 1.00 62.84 164 LEU A O 1
ATOM 1422 N N . ILE A 1 165 ? 3.878 12.908 -2.507 1.00 64.62 165 ILE A N 1
ATOM 1423 C CA . ILE A 1 165 ? 2.607 12.591 -1.845 1.00 64.62 165 ILE A CA 1
ATOM 1424 C C . ILE A 1 165 ? 2.314 13.569 -0.683 1.00 64.62 165 ILE A C 1
ATOM 1426 O O . ILE A 1 165 ? 1.153 13.836 -0.363 1.00 64.62 165 ILE A O 1
ATOM 1430 N N . TYR A 1 166 ? 3.335 14.200 -0.092 1.00 70.19 166 TYR A N 1
ATOM 1431 C CA . TYR A 1 166 ? 3.179 15.211 0.967 1.00 70.19 166 TYR A CA 1
ATOM 1432 C C . TYR A 1 166 ? 2.207 16.381 0.652 1.00 70.19 166 TYR A C 1
ATOM 1434 O O . TYR A 1 166 ? 1.419 16.750 1.531 1.00 70.19 166 TYR A O 1
ATOM 1442 N N . PRO A 1 167 ? 2.184 16.988 -0.553 1.00 61.81 167 PRO A N 1
ATOM 1443 C CA . PRO A 1 167 ? 1.198 18.021 -0.877 1.00 61.81 167 PRO A CA 1
ATOM 1444 C C . PRO A 1 167 ? -0.241 17.484 -0.903 1.00 61.81 167 PRO A C 1
ATOM 1446 O O . PRO A 1 167 ? -1.142 18.163 -0.406 1.00 61.81 167 PRO A O 1
ATOM 1449 N N . PHE A 1 168 ? -0.461 16.252 -1.378 1.00 63.59 168 PHE A N 1
ATOM 1450 C CA . PHE A 1 168 ? -1.775 15.597 -1.308 1.00 63.59 168 PHE A CA 1
ATOM 1451 C C . PHE A 1 168 ? -2.210 15.384 0.143 1.00 63.59 168 PHE A C 1
ATOM 1453 O O . PHE A 1 168 ? -3.360 15.653 0.492 1.00 63.59 168 PHE A O 1
ATOM 1460 N N . TYR A 1 169 ? -1.270 15.015 1.014 1.00 67.31 169 TYR A N 1
ATOM 1461 C CA . TYR A 1 169 ? -1.487 14.953 2.457 1.00 67.31 169 TYR A CA 1
ATOM 1462 C C . TYR A 1 169 ? -1.900 16.312 3.057 1.00 67.31 169 TYR A C 1
ATOM 1464 O O . TYR A 1 169 ? -2.907 16.387 3.766 1.00 67.31 169 TYR A O 1
ATOM 1472 N N . LYS A 1 170 ? -1.185 17.407 2.749 1.00 69.50 170 LYS A N 1
ATOM 1473 C CA . LYS A 1 170 ? -1.531 18.752 3.256 1.00 69.50 170 LYS A CA 1
ATOM 1474 C C . LYS A 1 170 ? -2.933 19.182 2.828 1.00 69.50 170 LYS A C 1
ATOM 1476 O O . LYS A 1 170 ? -3.671 19.759 3.628 1.00 69.50 170 LYS A O 1
ATOM 1481 N N . ILE A 1 171 ? -3.301 18.900 1.579 1.00 66.50 171 ILE A N 1
ATOM 1482 C CA . ILE A 1 171 ? -4.629 19.206 1.040 1.00 66.50 171 ILE A CA 1
ATOM 1483 C C . ILE A 1 171 ? -5.699 18.378 1.762 1.00 66.50 171 ILE A C 1
ATOM 1485 O O . ILE A 1 171 ? -6.706 18.939 2.195 1.00 66.50 171 ILE A O 1
ATOM 1489 N N . ALA A 1 172 ? -5.463 17.080 1.963 1.00 63.94 172 ALA A N 1
ATOM 1490 C CA . ALA A 1 172 ? -6.406 16.196 2.642 1.00 63.94 172 ALA A CA 1
ATOM 1491 C C . ALA A 1 172 ? -6.630 16.593 4.113 1.00 63.94 172 ALA A C 1
ATOM 1493 O O . ALA A 1 172 ? -7.774 16.642 4.562 1.00 63.94 172 ALA A O 1
ATOM 1494 N N . ILE A 1 173 ? -5.575 16.973 4.848 1.00 69.56 173 ILE A N 1
ATOM 1495 C CA . ILE A 1 173 ? -5.715 17.502 6.215 1.00 69.56 173 ILE A CA 1
ATOM 1496 C C . ILE A 1 173 ? -6.492 18.813 6.229 1.00 69.56 173 ILE A C 1
ATOM 1498 O O . ILE A 1 173 ? -7.390 18.980 7.054 1.00 69.56 173 ILE A O 1
ATOM 1502 N N . LYS A 1 174 ? -6.171 19.750 5.330 1.00 73.75 174 LYS A N 1
ATOM 1503 C CA . LYS A 1 174 ? -6.879 21.034 5.259 1.00 73.75 174 LYS A CA 1
ATOM 1504 C C . LYS A 1 174 ? -8.374 20.824 5.009 1.00 73.75 174 LYS A C 1
ATOM 1506 O O . LYS A 1 174 ? -9.193 21.493 5.632 1.00 73.75 174 LYS A O 1
ATOM 1511 N N . PHE A 1 175 ? -8.722 19.879 4.137 1.00 68.69 175 PHE A N 1
ATOM 1512 C CA . PHE A 1 175 ? -10.105 19.509 3.850 1.00 68.69 175 PHE A CA 1
ATOM 1513 C C . PHE A 1 175 ? -10.796 18.840 5.049 1.00 68.69 175 PHE A C 1
ATOM 1515 O O . PHE A 1 175 ? -11.892 19.246 5.425 1.00 68.69 175 PHE A O 1
ATOM 1522 N N . TYR A 1 176 ? -10.136 17.884 5.710 1.00 67.62 176 TYR A N 1
ATOM 1523 C CA . TYR A 1 176 ? -10.659 17.236 6.916 1.00 67.62 176 TYR A CA 1
ATOM 1524 C C . TYR A 1 176 ? -10.923 18.237 8.051 1.00 67.62 176 TYR A C 1
ATOM 1526 O O . TYR A 1 176 ? -11.992 18.228 8.658 1.00 67.62 176 TYR A O 1
ATOM 1534 N N . LEU A 1 177 ? -9.967 19.132 8.324 1.00 74.44 177 LEU A N 1
ATOM 1535 C CA . LEU A 1 177 ? -10.102 20.148 9.371 1.00 74.44 177 LEU A CA 1
ATOM 1536 C C . LEU A 1 177 ? -11.210 21.159 9.066 1.00 74.44 177 LEU A C 1
ATOM 1538 O O . LEU A 1 177 ? -11.884 21.599 9.995 1.00 74.44 177 LEU A O 1
ATOM 1542 N N . ARG A 1 178 ? -11.409 21.510 7.788 1.00 72.56 178 ARG A N 1
ATOM 1543 C CA . ARG A 1 178 ? -12.518 22.363 7.346 1.00 72.56 178 ARG A CA 1
ATOM 1544 C C . ARG A 1 178 ? -13.863 21.701 7.642 1.00 72.56 178 ARG A C 1
ATOM 1546 O O . ARG A 1 178 ? -14.628 22.240 8.428 1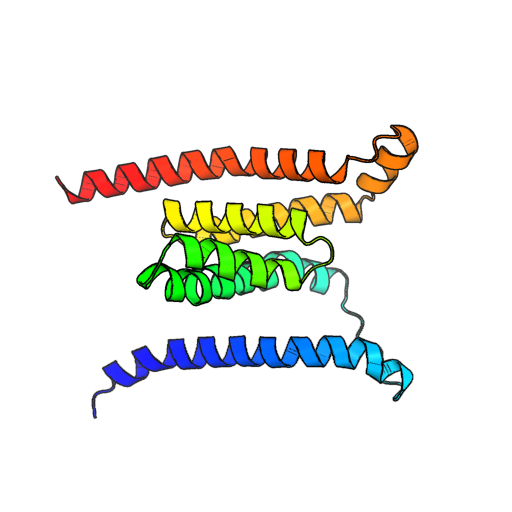.00 72.56 178 ARG A O 1
ATOM 1553 N N . ASN A 1 179 ? -14.078 20.484 7.145 1.00 64.00 179 ASN A N 1
ATOM 1554 C CA . ASN A 1 179 ? -15.348 19.779 7.337 1.00 64.00 179 ASN A CA 1
ATOM 1555 C C . ASN A 1 179 ? -15.625 19.444 8.809 1.00 64.00 179 ASN A C 1
ATOM 1557 O O . ASN A 1 179 ? -16.774 19.290 9.204 1.00 64.00 179 ASN A O 1
ATOM 1561 N N . ARG A 1 180 ? -14.588 19.303 9.647 1.00 68.31 180 ARG A N 1
ATOM 1562 C CA . ARG A 1 180 ? -14.777 19.125 11.089 1.00 68.31 180 ARG A CA 1
ATOM 1563 C C . ARG A 1 180 ? -15.319 20.390 11.753 1.00 68.31 180 ARG A C 1
ATOM 1565 O O . ARG A 1 180 ? -16.156 20.249 12.631 1.00 68.31 180 ARG A O 1
ATOM 1572 N N . LYS A 1 181 ? -14.853 21.585 11.373 1.00 59.84 181 LYS A N 1
ATOM 1573 C CA . LYS A 1 181 ? -15.346 22.851 11.945 1.00 59.84 181 LYS A CA 1
ATOM 1574 C C . LYS A 1 181 ? -16.816 23.092 11.610 1.00 59.84 181 LYS A C 1
ATOM 1576 O O . LYS A 1 181 ? -17.575 23.402 12.515 1.00 59.84 181 LYS A O 1
ATOM 1581 N N . ASP A 1 182 ? -17.208 22.808 10.371 1.00 58.44 182 ASP A N 1
ATOM 1582 C CA . ASP A 1 182 ? -18.585 22.980 9.885 1.00 58.44 182 ASP A CA 1
ATOM 1583 C C . ASP A 1 182 ? -19.612 22.057 10.587 1.00 58.44 182 ASP A C 1
ATOM 1585 O O . ASP A 1 182 ? -20.809 22.236 10.423 1.00 58.44 182 ASP A O 1
ATOM 1589 N N . ASN A 1 183 ? -19.171 21.051 11.359 1.00 51.19 183 ASN A N 1
ATOM 1590 C CA . ASN A 1 183 ? -20.049 20.161 12.136 1.00 51.19 183 ASN A CA 1
ATOM 1591 C C . ASN A 1 183 ? -20.266 20.616 13.597 1.00 51.19 183 ASN A C 1
ATOM 1593 O O . ASN A 1 183 ? -20.959 19.928 14.347 1.00 51.19 183 ASN A O 1
ATOM 1597 N N . TYR A 1 184 ? -19.634 21.714 14.026 1.00 50.09 184 TYR A N 1
ATOM 1598 C CA . TYR A 1 184 ? -19.772 22.284 15.375 1.00 50.09 184 TYR A CA 1
ATOM 1599 C C . TYR A 1 184 ? -20.289 23.736 15.370 1.00 50.09 184 TYR A C 1
ATOM 1601 O O . TYR A 1 184 ? -20.341 24.350 16.436 1.00 50.09 184 TYR A O 1
ATOM 1609 N N . GLU A 1 185 ? -20.657 24.266 14.200 1.00 45.88 185 GLU A N 1
ATOM 1610 C CA . GLU A 1 185 ? -21.404 25.520 14.004 1.00 45.88 185 GLU A CA 1
ATOM 1611 C C . GLU A 1 185 ? -22.831 25.189 13.549 1.00 45.88 185 GLU A C 1
ATOM 1613 O O . GLU A 1 185 ? -23.763 25.895 13.995 1.00 45.88 185 GLU A O 1
#

Radius of gyration: 19.64 Å; chains: 1; bounding box: 64×56×42 Å

Organism: NCBI:txid1627895